Protein AF-X1DQ84-F1 (afdb_monomer_lite)

Secondary structure (DSSP, 8-state):
-TTHHHHHHHHHHHHHH-S-HHHHHHHHHH--HHHHHHHHHHHHHHHHHHHHHHS-TTTHHHHHHHHHHHHHHHTSSS----GGGTSTT--HHHHHHHHHHHHHTTSEEEEEEESS--SSGGGGEEEEEEEEEES-HHHHHHHTT--HHIIIII-TTHHHHHHHHHHHHHHHHHHTSTT---EEEE-TTSS-EEEEEEEETTEEEEEEEEEETTEEEEEE-TT---SSS------EE--SS---------PPPSS---------------

Structure (mmCIF, N/CA/C/O backbone):
data_AF-X1DQ84-F1
#
_entry.id   AF-X1DQ84-F1
#
loop_
_atom_site.group_PDB
_atom_site.id
_atom_site.type_symbol
_atom_site.label_atom_id
_atom_site.label_alt_id
_atom_site.label_comp_id
_atom_site.label_asym_id
_atom_site.label_entity_id
_atom_site.label_seq_id
_atom_site.pdbx_PDB_ins_code
_atom_site.Cartn_x
_atom_site.Cartn_y
_atom_site.Cartn_z
_atom_site.occupancy
_atom_site.B_iso_or_equiv
_atom_site.auth_seq_id
_atom_site.auth_comp_id
_atom_site.auth_asym_id
_atom_site.auth_atom_id
_atom_site.pdbx_PDB_model_num
ATOM 1 N N . THR A 1 1 ? 28.603 -7.230 8.777 1.00 59.97 1 THR A N 1
ATOM 2 C CA . THR A 1 1 ? 28.474 -8.616 8.269 1.00 59.97 1 THR A CA 1
ATOM 3 C C . THR A 1 1 ? 28.579 -8.613 6.753 1.00 59.97 1 THR A C 1
ATOM 5 O O . THR A 1 1 ? 27.930 -7.778 6.135 1.00 59.97 1 THR A O 1
ATOM 8 N N . THR A 1 2 ? 29.371 -9.503 6.146 1.00 72.31 2 THR A N 1
ATOM 9 C CA . THR A 1 2 ? 29.731 -9.515 4.704 1.00 72.31 2 THR A CA 1
ATOM 10 C C . THR A 1 2 ? 28.544 -9.523 3.725 1.00 72.31 2 THR A C 1
ATOM 12 O O . THR A 1 2 ? 28.666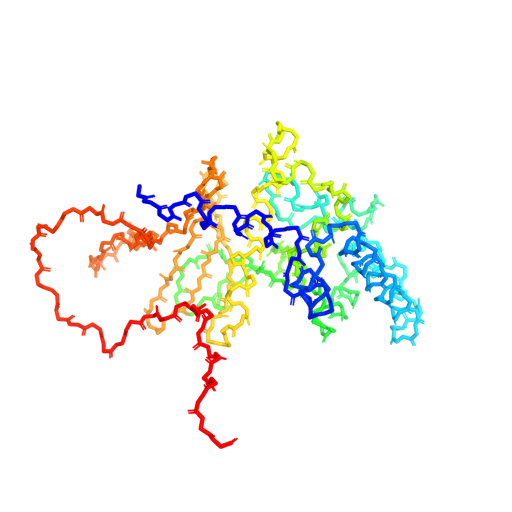 -9.016 2.616 1.00 72.31 2 THR A O 1
ATOM 15 N N . PHE A 1 3 ? 27.375 -10.037 4.127 1.00 80.25 3 PHE A N 1
ATOM 16 C CA . PHE A 1 3 ? 26.173 -10.095 3.278 1.00 80.25 3 PHE A CA 1
ATOM 17 C C . PHE A 1 3 ? 25.197 -8.929 3.459 1.00 80.25 3 PHE A C 1
ATOM 19 O O . PHE A 1 3 ? 24.293 -8.775 2.645 1.00 80.25 3 PHE A O 1
ATOM 26 N N . LYS A 1 4 ? 25.387 -8.088 4.486 1.00 75.88 4 LYS A N 1
ATOM 27 C CA . LYS A 1 4 ? 24.459 -6.995 4.810 1.00 75.88 4 LYS A CA 1
ATOM 28 C C . LYS A 1 4 ? 24.238 -6.085 3.603 1.00 75.88 4 LYS A C 1
ATOM 30 O O . LYS A 1 4 ? 23.105 -5.898 3.186 1.00 75.88 4 LYS A O 1
ATOM 35 N N . MET A 1 5 ? 25.322 -5.596 3.000 1.00 78.06 5 MET A N 1
ATOM 36 C CA . MET A 1 5 ? 25.228 -4.668 1.870 1.00 78.06 5 MET A CA 1
ATOM 37 C C . MET A 1 5 ? 24.516 -5.297 0.666 1.00 78.06 5 MET A C 1
ATOM 39 O O . MET A 1 5 ? 23.649 -4.672 0.072 1.00 78.06 5 MET A O 1
ATOM 43 N N . LYS A 1 6 ? 24.788 -6.578 0.380 1.00 83.19 6 LYS A N 1
ATOM 44 C CA . LYS A 1 6 ? 24.142 -7.302 -0.724 1.00 83.19 6 LYS A CA 1
ATOM 45 C C . LYS A 1 6 ? 22.625 -7.391 -0.555 1.00 83.19 6 LYS A C 1
ATOM 47 O O . LYS A 1 6 ? 21.901 -7.178 -1.520 1.00 83.19 6 LYS A O 1
ATOM 52 N N . PHE A 1 7 ? 22.139 -7.694 0.650 1.00 83.31 7 PHE A N 1
ATOM 53 C CA . PHE A 1 7 ? 20.696 -7.761 0.904 1.00 83.31 7 PHE A CA 1
ATOM 54 C C . PHE A 1 7 ? 20.032 -6.388 0.874 1.00 83.31 7 PHE A C 1
ATOM 56 O O . PHE A 1 7 ? 18.908 -6.268 0.399 1.00 83.31 7 PHE A O 1
ATOM 63 N N . VAL A 1 8 ? 20.732 -5.351 1.330 1.00 80.50 8 VAL A N 1
ATOM 64 C CA . VAL A 1 8 ? 20.244 -3.970 1.254 1.00 80.50 8 VAL A CA 1
ATOM 65 C C . VAL A 1 8 ? 20.097 -3.523 -0.193 1.00 80.50 8 VAL A C 1
ATOM 67 O O . VAL A 1 8 ? 19.060 -2.973 -0.559 1.00 80.50 8 VAL A O 1
ATOM 70 N N . ASP A 1 9 ? 21.096 -3.797 -1.026 1.00 83.06 9 ASP A N 1
ATOM 71 C CA . ASP A 1 9 ? 21.048 -3.453 -2.444 1.00 83.06 9 ASP A CA 1
ATOM 72 C C . ASP A 1 9 ? 19.961 -4.254 -3.169 1.00 83.06 9 ASP A C 1
ATOM 74 O O . ASP A 1 9 ? 19.171 -3.670 -3.910 1.00 83.06 9 ASP A O 1
ATOM 78 N N . ALA A 1 10 ? 19.838 -5.555 -2.888 1.00 87.25 10 ALA A N 1
ATOM 79 C CA . ALA A 1 10 ? 18.765 -6.389 -3.432 1.00 87.25 10 ALA A CA 1
ATOM 80 C C . ALA A 1 10 ? 17.369 -5.898 -3.010 1.00 87.25 10 ALA A C 1
ATOM 82 O O . ALA A 1 10 ? 16.446 -5.883 -3.820 1.00 87.25 10 ALA A O 1
ATOM 83 N N . LEU A 1 11 ? 17.205 -5.439 -1.767 1.00 85.75 11 LEU A N 1
ATOM 84 C CA . LEU A 1 11 ? 15.943 -4.875 -1.294 1.00 85.75 11 LEU A CA 1
ATOM 85 C C . LEU A 1 11 ? 15.610 -3.555 -2.002 1.00 85.75 11 LEU A C 1
ATOM 87 O O . LEU A 1 11 ? 14.476 -3.355 -2.429 1.00 85.75 11 LEU A O 1
ATOM 91 N N . LYS A 1 12 ? 16.592 -2.664 -2.173 1.00 86.31 12 LYS A N 1
ATOM 92 C CA . LYS A 1 12 ? 16.406 -1.419 -2.936 1.00 86.31 12 LYS A CA 1
ATOM 93 C C . LYS A 1 12 ? 16.048 -1.698 -4.395 1.00 86.31 12 LYS A C 1
ATOM 95 O O . LYS A 1 12 ? 15.185 -1.021 -4.949 1.00 86.31 12 LYS A O 1
ATOM 100 N N . GLN A 1 13 ? 16.677 -2.703 -5.006 1.00 90.50 13 GLN A N 1
ATOM 101 C CA . GLN A 1 13 ? 16.305 -3.181 -6.337 1.00 90.50 13 GLN A CA 1
ATOM 102 C C . GLN A 1 13 ? 14.858 -3.667 -6.351 1.00 90.50 13 GLN A C 1
ATOM 104 O O . GLN A 1 13 ? 14.086 -3.246 -7.207 1.00 90.50 13 GLN A O 1
ATOM 109 N N . TYR A 1 14 ? 14.463 -4.471 -5.364 1.00 91.25 14 TYR A N 1
ATOM 110 C CA . TYR A 1 14 ? 13.099 -4.972 -5.247 1.00 91.25 14 TYR A CA 1
ATOM 111 C C . TYR A 1 14 ? 12.063 -3.858 -5.047 1.00 91.25 14 TYR A C 1
ATOM 113 O O . TYR A 1 14 ? 10.986 -3.927 -5.618 1.00 91.25 14 TYR A O 1
ATOM 121 N N . TYR A 1 15 ? 12.373 -2.786 -4.316 1.00 90.69 15 TYR A N 1
ATOM 122 C CA . TYR A 1 15 ? 11.472 -1.630 -4.206 1.00 90.69 15 TYR A CA 1
ATOM 123 C C . TYR A 1 15 ? 11.198 -0.943 -5.542 1.00 90.69 15 TYR A C 1
ATOM 125 O O . TYR A 1 15 ? 10.133 -0.358 -5.724 1.00 90.69 15 TYR A O 1
ATOM 133 N N . PHE A 1 16 ? 12.155 -0.995 -6.468 1.00 93.06 16 PHE A N 1
ATOM 134 C CA . PHE A 1 16 ? 11.961 -0.457 -7.805 1.00 93.06 16 PHE A CA 1
ATOM 135 C C . PHE A 1 16 ? 11.277 -1.461 -8.737 1.00 93.06 16 PHE A C 1
ATOM 137 O O . PHE A 1 16 ? 10.348 -1.084 -9.448 1.00 93.06 16 PHE A O 1
ATOM 144 N N . VAL A 1 17 ? 11.758 -2.707 -8.758 1.00 95.69 17 VAL A N 1
ATOM 145 C CA . VAL A 1 17 ? 11.328 -3.761 -9.694 1.00 95.69 17 VAL A CA 1
ATOM 146 C C . VAL A 1 17 ? 9.995 -4.386 -9.285 1.00 95.69 17 VAL A C 1
ATOM 148 O O . VAL A 1 17 ? 9.197 -4.729 -10.145 1.00 95.69 17 VAL A O 1
ATOM 151 N N . GLY A 1 18 ? 9.727 -4.506 -7.989 1.00 95.00 18 GLY A N 1
ATOM 152 C CA . GLY A 1 18 ? 8.554 -5.192 -7.463 1.00 95.00 18 GLY A CA 1
ATOM 153 C C . GLY A 1 18 ? 8.569 -6.700 -7.710 1.00 95.00 18 GLY A C 1
ATOM 154 O O . GLY A 1 18 ? 9.606 -7.317 -7.954 1.00 95.00 18 GLY A O 1
ATOM 155 N N . GLY A 1 19 ? 7.387 -7.299 -7.609 1.00 94.44 19 GLY A N 1
ATOM 156 C CA . GLY A 1 19 ? 7.107 -8.717 -7.816 1.00 94.44 19 GLY A CA 1
ATOM 157 C C . GLY A 1 19 ? 6.285 -9.016 -9.072 1.00 94.44 19 GLY A C 1
ATOM 158 O O . GLY A 1 19 ? 5.873 -10.160 -9.254 1.00 94.44 19 GLY A O 1
ATOM 159 N N . MET A 1 20 ? 6.032 -8.026 -9.936 1.00 96.06 20 MET A N 1
ATOM 160 C CA . MET A 1 20 ? 5.310 -8.242 -11.194 1.00 96.06 20 MET A CA 1
ATOM 161 C C . MET A 1 20 ? 6.109 -9.182 -12.116 1.00 96.06 20 MET A C 1
ATOM 163 O O . MET A 1 20 ? 7.251 -8.856 -12.448 1.00 96.06 20 MET A O 1
ATOM 167 N N . PRO A 1 21 ? 5.547 -10.324 -12.570 1.00 96.38 21 PRO A N 1
ATOM 168 C CA . PRO A 1 21 ? 6.319 -11.357 -13.267 1.00 96.38 21 PRO A CA 1
ATOM 169 C C . PRO A 1 21 ? 7.069 -10.864 -14.508 1.00 96.38 21 PRO A C 1
ATOM 171 O O . PRO A 1 21 ? 8.234 -11.206 -14.693 1.00 96.38 21 PRO A O 1
ATOM 174 N N . GLU A 1 22 ? 6.430 -10.032 -15.336 1.00 97.06 22 GLU A N 1
ATOM 175 C CA . GLU A 1 22 ? 7.043 -9.475 -16.549 1.00 97.06 22 GLU A CA 1
ATOM 176 C C . GLU A 1 22 ? 8.222 -8.547 -16.219 1.00 97.06 22 GLU A C 1
ATOM 178 O O . GLU A 1 22 ? 9.289 -8.653 -16.824 1.00 97.06 22 GLU A O 1
ATOM 183 N N . ALA A 1 23 ? 8.062 -7.688 -15.209 1.00 97.25 23 ALA A N 1
ATOM 184 C CA . ALA A 1 23 ? 9.109 -6.776 -14.761 1.00 97.25 23 ALA A CA 1
ATOM 185 C C . ALA A 1 23 ? 10.307 -7.530 -14.165 1.00 97.25 23 ALA A C 1
ATOM 187 O O . ALA A 1 23 ? 11.456 -7.235 -14.501 1.00 97.25 23 ALA A O 1
ATOM 188 N N . VAL A 1 24 ? 10.043 -8.540 -13.329 1.00 96.88 24 VAL A N 1
ATOM 189 C CA . VAL A 1 24 ? 11.079 -9.401 -12.741 1.00 96.88 24 VAL A CA 1
ATOM 190 C C . VAL A 1 24 ? 11.829 -10.167 -13.830 1.00 96.88 24 VAL A C 1
ATOM 192 O O . VAL A 1 24 ? 13.059 -10.190 -13.816 1.00 96.88 24 VAL A O 1
ATOM 195 N N . ALA A 1 25 ? 11.115 -10.755 -14.794 1.00 96.88 25 ALA A N 1
ATOM 196 C CA . ALA A 1 25 ? 11.722 -11.502 -15.893 1.00 96.88 25 ALA A CA 1
ATOM 197 C C . ALA A 1 25 ? 12.626 -10.614 -16.764 1.00 96.88 25 ALA A C 1
ATOM 199 O O . ALA A 1 25 ? 13.759 -10.996 -17.057 1.00 96.88 25 ALA A O 1
ATOM 200 N N . ALA A 1 26 ? 12.167 -9.413 -17.130 1.00 96.19 26 ALA A N 1
ATOM 201 C CA . ALA A 1 26 ? 12.968 -8.465 -17.902 1.00 96.19 26 ALA A CA 1
ATOM 202 C C . ALA A 1 26 ? 14.227 -8.023 -17.136 1.00 96.19 26 ALA A C 1
ATOM 204 O O . ALA A 1 26 ? 15.339 -8.054 -17.674 1.00 96.19 26 ALA A O 1
ATOM 205 N N . PHE A 1 27 ? 14.075 -7.685 -15.850 1.00 96.56 27 PHE A N 1
ATOM 206 C CA . PHE A 1 27 ? 15.197 -7.251 -15.022 1.00 96.56 27 PHE A CA 1
ATOM 207 C C . PHE A 1 27 ? 16.236 -8.358 -14.813 1.00 96.56 27 PHE A C 1
ATOM 209 O O . PHE A 1 27 ? 17.434 -8.090 -14.890 1.00 96.56 27 PHE A O 1
ATOM 216 N N . ALA A 1 28 ? 15.799 -9.603 -14.605 1.00 94.56 28 ALA A N 1
ATOM 217 C CA . ALA A 1 28 ? 16.692 -10.742 -14.403 1.00 94.56 28 ALA A CA 1
ATOM 218 C C . ALA A 1 28 ? 17.619 -11.001 -15.605 1.00 94.56 28 ALA A C 1
ATOM 220 O O . ALA A 1 28 ? 18.743 -11.462 -15.418 1.00 94.56 28 ALA A O 1
ATOM 221 N N . VAL A 1 29 ? 17.173 -10.687 -16.828 1.00 93.25 29 VAL A N 1
ATOM 222 C CA . VAL A 1 29 ? 17.968 -10.879 -18.052 1.00 93.25 29 VAL A CA 1
ATOM 223 C C . VAL A 1 29 ? 18.855 -9.672 -18.359 1.00 93.25 29 VAL A C 1
ATOM 225 O O . VAL A 1 29 ? 20.015 -9.847 -18.724 1.00 93.25 29 VAL A O 1
ATOM 228 N N . ARG A 1 30 ? 18.320 -8.448 -18.254 1.00 87.25 30 ARG A N 1
ATOM 229 C CA . ARG A 1 30 ? 18.971 -7.235 -18.793 1.00 87.25 30 ARG A CA 1
ATOM 230 C C . ARG A 1 30 ? 19.476 -6.261 -17.734 1.00 87.25 30 ARG A C 1
ATOM 232 O O . ARG A 1 30 ? 20.300 -5.410 -18.049 1.00 87.25 30 ARG A O 1
ATOM 239 N N . SER A 1 31 ? 19.001 -6.377 -16.492 1.00 92.44 31 SER A N 1
ATOM 240 C CA . SER A 1 31 ? 19.292 -5.440 -15.395 1.00 92.44 31 SER A CA 1
ATOM 241 C C . SER A 1 31 ? 19.032 -3.963 -15.753 1.00 92.44 31 SER A C 1
ATOM 243 O O . SER A 1 31 ? 19.680 -3.065 -15.214 1.00 92.44 31 SER A O 1
ATOM 245 N N . ASP A 1 32 ? 18.077 -3.700 -16.657 1.00 94.19 32 ASP A N 1
ATOM 246 C CA . ASP A 1 32 ? 17.731 -2.354 -17.122 1.00 94.19 32 ASP A CA 1
ATOM 247 C C . ASP A 1 32 ? 16.481 -1.814 -16.409 1.00 94.19 32 ASP A C 1
ATOM 249 O O . ASP A 1 32 ? 15.353 -2.266 -16.609 1.00 94.19 32 ASP A O 1
ATOM 253 N N . TYR A 1 33 ? 16.682 -0.788 -15.583 1.00 94.31 33 TYR A N 1
ATOM 254 C CA . TYR A 1 33 ? 15.608 -0.107 -14.861 1.00 94.31 33 TYR A CA 1
ATOM 255 C C . TYR A 1 33 ? 14.655 0.681 -15.776 1.00 94.31 33 TYR A C 1
ATOM 257 O O . TYR A 1 33 ? 13.498 0.896 -15.414 1.00 94.31 33 TYR A O 1
ATOM 265 N N . SER A 1 34 ? 15.115 1.129 -16.945 1.00 95.44 34 SER A N 1
ATOM 266 C CA . SER A 1 34 ? 14.302 1.891 -17.904 1.00 95.44 34 SER A CA 1
ATOM 267 C C . SER A 1 34 ? 13.285 0.986 -18.596 1.00 95.44 34 SER A C 1
ATOM 269 O O . SER A 1 34 ? 12.122 1.360 -18.777 1.00 95.44 34 SER A O 1
ATOM 271 N N . GLU A 1 35 ? 13.708 -0.234 -18.925 1.00 96.38 35 GLU A N 1
ATOM 272 C CA . GLU A 1 35 ? 12.835 -1.283 -19.445 1.00 96.38 35 GLU A CA 1
ATOM 273 C C . GLU A 1 35 ? 11.780 -1.684 -18.408 1.00 96.38 35 GLU A C 1
ATOM 275 O O . GLU A 1 35 ? 10.587 -1.646 -18.706 1.00 96.38 35 GLU A O 1
ATOM 280 N N . VAL A 1 36 ? 12.192 -1.938 -17.159 1.00 97.38 36 VAL A N 1
ATOM 281 C CA . VAL A 1 36 ? 11.271 -2.212 -16.040 1.00 97.38 36 VAL A CA 1
ATOM 282 C C . VAL A 1 36 ? 10.242 -1.094 -15.870 1.00 97.38 36 VAL A C 1
ATOM 284 O O . VAL A 1 36 ? 9.047 -1.359 -15.745 1.00 97.38 36 VAL A O 1
ATOM 287 N N . ARG A 1 37 ? 10.671 0.176 -15.914 1.00 96.94 37 ARG A N 1
ATOM 288 C CA . ARG A 1 37 ? 9.755 1.324 -15.821 1.00 96.94 37 ARG A CA 1
ATOM 289 C C . ARG A 1 37 ? 8.744 1.339 -16.968 1.00 96.94 37 ARG A C 1
ATOM 291 O O . ARG A 1 37 ? 7.575 1.642 -16.733 1.00 96.94 37 ARG A O 1
ATOM 298 N N . SER A 1 38 ? 9.176 1.010 -18.183 1.00 97.44 38 SER A N 1
ATOM 299 C CA . SER A 1 38 ? 8.294 0.934 -19.353 1.00 97.44 38 SER A CA 1
ATOM 300 C C . SER A 1 38 ? 7.248 -0.172 -19.189 1.00 97.44 38 SER A C 1
ATOM 302 O O . SER A 1 38 ? 6.065 0.073 -19.412 1.00 97.44 38 SER A O 1
ATOM 304 N N . ILE A 1 39 ? 7.659 -1.346 -18.701 1.00 98.25 39 ILE A N 1
ATOM 305 C CA . ILE A 1 39 ? 6.760 -2.465 -18.383 1.00 98.25 39 ILE A CA 1
ATOM 306 C C . ILE A 1 39 ? 5.737 -2.058 -17.318 1.00 98.25 39 ILE A C 1
ATOM 308 O O . ILE A 1 39 ? 4.538 -2.232 -17.520 1.00 98.25 39 ILE A O 1
ATOM 312 N N . HIS A 1 40 ? 6.168 -1.442 -16.214 1.00 98.31 40 HIS A N 1
ATOM 313 C CA . HIS A 1 40 ? 5.239 -0.986 -15.176 1.00 98.31 40 HIS A CA 1
ATOM 314 C C . HIS A 1 40 ? 4.212 0.023 -15.696 1.00 98.31 40 HIS A C 1
ATOM 316 O O . HIS A 1 40 ? 3.033 -0.087 -15.367 1.00 98.31 40 HIS A O 1
ATOM 322 N N . ASN A 1 41 ? 4.629 0.983 -16.527 1.00 98.00 41 ASN A N 1
ATOM 323 C CA . ASN A 1 41 ? 3.705 1.937 -17.142 1.00 98.00 41 ASN A CA 1
ATOM 324 C C . ASN A 1 41 ? 2.679 1.235 -18.041 1.00 98.00 41 ASN A C 1
ATOM 326 O O . ASN A 1 41 ? 1.500 1.583 -18.000 1.00 98.00 41 ASN A O 1
ATOM 330 N N . ASN A 1 42 ? 3.103 0.223 -18.803 1.00 98.31 42 ASN A N 1
ATOM 331 C CA . ASN A 1 42 ? 2.201 -0.572 -19.633 1.00 98.31 42 ASN A CA 1
ATOM 332 C C . ASN A 1 42 ? 1.190 -1.357 -18.783 1.00 98.31 42 ASN A C 1
ATOM 334 O O . ASN A 1 42 ? 0.002 -1.344 -19.098 1.00 98.31 42 ASN A O 1
ATOM 338 N N . ILE A 1 43 ? 1.632 -1.974 -17.680 1.00 98.06 43 ILE A N 1
ATOM 339 C CA . ILE A 1 43 ? 0.755 -2.687 -16.735 1.00 98.06 43 ILE A CA 1
ATOM 340 C C . ILE A 1 43 ? -0.274 -1.728 -16.119 1.00 98.06 43 ILE A C 1
ATOM 342 O O . ILE A 1 43 ? -1.470 -2.013 -16.127 1.00 98.06 43 ILE A O 1
ATOM 346 N N . LEU A 1 44 ? 0.164 -0.565 -15.625 1.00 97.31 44 LEU A N 1
ATOM 347 C CA . LEU A 1 44 ? -0.736 0.439 -15.047 1.00 97.31 44 LEU A CA 1
ATOM 348 C C . LEU A 1 44 ? -1.748 0.962 -16.076 1.00 97.31 44 LEU A C 1
ATOM 350 O O . LEU A 1 44 ? -2.931 1.098 -15.761 1.00 97.31 44 LEU A O 1
ATOM 354 N N . ALA A 1 45 ? -1.307 1.213 -17.312 1.00 96.88 45 ALA A N 1
ATOM 355 C CA . ALA A 1 45 ? -2.186 1.628 -18.399 1.00 96.88 45 ALA A CA 1
ATOM 356 C C . ALA A 1 45 ? -3.201 0.533 -18.766 1.00 96.88 45 ALA A C 1
ATOM 358 O O . ALA A 1 45 ? -4.365 0.843 -19.023 1.00 96.88 45 ALA A O 1
ATOM 359 N N . ALA A 1 46 ? -2.793 -0.739 -18.756 1.00 96.62 46 ALA A N 1
ATOM 360 C CA . ALA A 1 46 ? -3.688 -1.869 -18.984 1.00 96.62 46 ALA A CA 1
ATOM 361 C C . ALA A 1 46 ? -4.770 -1.955 -17.895 1.00 96.62 46 ALA A C 1
ATOM 363 O O . ALA A 1 46 ? -5.954 -2.025 -18.228 1.00 96.62 46 ALA A O 1
ATOM 364 N N . TYR A 1 47 ? -4.401 -1.825 -16.615 1.00 95.69 47 TYR A N 1
ATOM 365 C CA . TYR A 1 47 ? -5.376 -1.754 -15.519 1.00 95.69 47 TYR A CA 1
ATOM 366 C C . TYR A 1 47 ? -6.369 -0.603 -15.711 1.00 95.69 47 TYR A C 1
ATOM 368 O O . TYR A 1 47 ? -7.579 -0.798 -15.590 1.00 95.69 47 TYR A O 1
ATOM 376 N N . GLU A 1 48 ? -5.894 0.588 -16.080 1.00 93.62 48 GLU A N 1
ATOM 377 C CA . GLU A 1 48 ? -6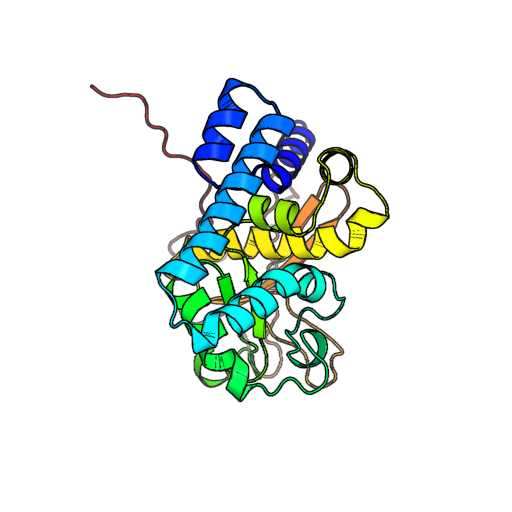.780 1.733 -16.295 1.00 93.62 48 GLU A CA 1
ATOM 378 C C . GLU A 1 48 ? -7.742 1.549 -17.484 1.00 93.62 48 GLU A C 1
ATOM 380 O O . GLU A 1 48 ? -8.900 1.996 -17.444 1.00 93.62 48 GLU A O 1
ATOM 385 N N . GLN A 1 49 ? -7.293 0.874 -18.543 1.00 94.00 49 GLN A N 1
ATOM 386 C CA . GLN A 1 49 ? -8.159 0.486 -19.655 1.00 94.00 49 GLN A CA 1
ATOM 387 C C . GLN A 1 49 ? -9.218 -0.524 -19.205 1.00 94.00 49 GLN A C 1
ATOM 389 O O . GLN A 1 49 ? -10.392 -0.384 -19.561 1.00 94.00 49 GLN A O 1
ATOM 394 N N . ASP A 1 50 ? -8.836 -1.496 -18.381 1.00 93.81 50 ASP A N 1
ATOM 395 C CA . ASP A 1 50 ? -9.729 -2.538 -17.881 1.00 93.81 50 ASP A CA 1
ATOM 396 C C . ASP A 1 50 ? -10.813 -1.987 -16.953 1.00 93.81 50 ASP A C 1
ATOM 398 O O . ASP A 1 50 ? -11.948 -2.469 -16.992 1.00 93.81 50 ASP A O 1
ATOM 402 N N . PHE A 1 51 ? -10.549 -0.887 -16.236 1.00 94.12 51 PHE A N 1
ATOM 403 C CA . PHE A 1 51 ? -11.599 -0.161 -15.509 1.00 94.12 51 PHE A CA 1
ATOM 404 C C . PHE A 1 51 ? -12.741 0.244 -16.444 1.00 94.12 51 PHE A C 1
ATOM 406 O O . PHE A 1 51 ? -13.909 0.112 -16.093 1.00 94.12 51 PHE A O 1
ATOM 413 N N . SER A 1 52 ? -12.421 0.705 -17.655 1.00 92.62 52 SER A N 1
ATOM 414 C CA . SER A 1 52 ? -13.427 1.172 -18.621 1.00 92.62 52 SER A CA 1
ATOM 415 C C . SER A 1 52 ? -14.161 0.026 -19.318 1.00 92.62 52 SER A C 1
ATOM 417 O O . SER A 1 52 ? -15.298 0.217 -19.751 1.00 92.62 52 SER A O 1
ATOM 419 N N . LYS A 1 53 ? -13.520 -1.144 -19.441 1.00 92.69 53 LYS A N 1
ATOM 420 C CA . LYS A 1 53 ? -14.088 -2.334 -20.092 1.00 92.69 53 LYS A CA 1
ATOM 421 C C . LYS A 1 53 ? -14.972 -3.150 -19.151 1.00 92.69 53 LYS A C 1
ATOM 423 O O . LYS A 1 53 ? -16.012 -3.644 -19.578 1.00 92.69 53 LYS A O 1
ATOM 428 N N . HIS A 1 54 ? -14.556 -3.301 -17.894 1.00 92.75 54 HIS A N 1
ATOM 429 C CA . HIS A 1 54 ? -15.131 -4.288 -16.977 1.00 92.75 54 HIS A CA 1
ATOM 430 C C . HIS A 1 54 ? -15.920 -3.677 -15.817 1.00 92.75 54 HIS A C 1
ATOM 432 O O . HIS A 1 54 ? -16.812 -4.337 -15.281 1.00 92.75 54 HIS A O 1
ATOM 438 N N . ALA A 1 55 ? -15.644 -2.432 -15.418 1.00 91.94 55 ALA A N 1
ATOM 439 C CA . ALA A 1 55 ? -16.417 -1.796 -14.360 1.00 91.94 55 ALA A CA 1
ATOM 440 C C . ALA A 1 55 ? -17.694 -1.137 -14.916 1.00 91.94 55 ALA A C 1
ATOM 442 O O . ALA A 1 55 ? -17.715 -0.631 -16.042 1.00 91.94 55 ALA A O 1
ATOM 443 N N . PRO A 1 56 ? -18.777 -1.059 -14.121 1.00 92.00 56 PRO A N 1
ATOM 444 C CA . PRO A 1 56 ? -19.953 -0.281 -14.493 1.00 92.00 56 PRO A CA 1
ATOM 445 C C . PRO A 1 56 ? -19.585 1.178 -14.809 1.00 92.00 56 PRO A C 1
ATOM 447 O O . PRO A 1 56 ? -19.025 1.873 -13.962 1.00 92.00 56 PRO A O 1
ATOM 450 N N . GLN A 1 57 ? -19.976 1.685 -15.982 1.00 91.44 57 GLN A N 1
ATOM 451 C CA . GLN A 1 57 ? -19.580 3.020 -16.479 1.00 91.44 57 GLN A CA 1
ATOM 452 C C . GLN A 1 57 ? -19.774 4.155 -15.456 1.00 91.44 57 GLN A C 1
ATOM 454 O O . GLN A 1 57 ? -18.941 5.049 -15.323 1.00 91.44 57 GLN A O 1
ATOM 459 N N . ARG A 1 58 ? -20.840 4.085 -14.646 1.00 91.62 58 ARG A N 1
ATOM 460 C CA . ARG A 1 58 ? -21.152 5.076 -13.599 1.00 91.62 58 ARG A CA 1
ATOM 461 C C . ARG A 1 58 ? -20.112 5.173 -12.467 1.00 91.62 58 ARG A C 1
ATOM 463 O O . ARG A 1 58 ? -20.068 6.195 -11.778 1.00 91.62 58 ARG A O 1
ATOM 470 N N . ILE A 1 59 ? -19.334 4.112 -12.223 1.00 93.25 59 ILE A N 1
ATOM 471 C CA . ILE A 1 59 ? -18.327 4.065 -11.151 1.00 93.25 59 ILE A CA 1
ATOM 472 C C . ILE A 1 59 ? -16.897 4.285 -11.660 1.00 93.25 59 ILE A C 1
ATOM 474 O O . ILE A 1 59 ? -16.044 4.653 -10.858 1.00 93.25 59 ILE A O 1
ATOM 478 N N . VAL A 1 60 ? -16.638 4.157 -12.969 1.00 94.69 60 VAL A N 1
ATOM 479 C CA . VAL A 1 60 ? -15.294 4.294 -13.571 1.00 94.69 60 VAL A CA 1
ATOM 480 C C . VAL A 1 60 ? -14.580 5.594 -13.171 1.00 94.69 60 VAL A C 1
ATOM 482 O O . VAL A 1 60 ? -13.431 5.518 -12.731 1.00 94.69 60 VAL A O 1
ATOM 485 N N . PRO A 1 61 ? -15.219 6.786 -13.214 1.00 94.12 61 PRO A N 1
ATOM 486 C CA . PRO A 1 61 ? -14.544 8.015 -12.792 1.00 94.12 61 PRO A CA 1
ATOM 487 C C . PRO A 1 61 ? -14.094 7.979 -11.325 1.00 94.12 61 PRO A C 1
ATOM 489 O O . PRO A 1 61 ? -13.052 8.524 -10.979 1.00 94.12 61 PRO A O 1
ATOM 492 N N . ARG A 1 62 ? -14.860 7.309 -10.456 1.00 94.44 62 ARG A N 1
ATOM 493 C CA . ARG A 1 62 ? -14.551 7.177 -9.025 1.00 94.44 62 ARG A CA 1
ATOM 494 C C . ARG A 1 62 ? -13.446 6.161 -8.772 1.00 94.44 62 ARG A C 1
ATOM 496 O O . ARG A 1 62 ? -12.628 6.403 -7.894 1.00 94.44 62 ARG A O 1
ATOM 503 N N . ILE A 1 63 ? -13.399 5.078 -9.553 1.00 95.75 63 ILE A N 1
ATOM 504 C CA . ILE A 1 63 ? -12.291 4.112 -9.535 1.00 95.75 63 ILE A CA 1
ATOM 505 C C . ILE A 1 63 ? -10.981 4.831 -9.858 1.00 95.75 63 ILE A C 1
ATOM 507 O O . ILE A 1 63 ? -10.051 4.759 -9.063 1.00 95.75 63 ILE A O 1
ATOM 511 N N . ARG A 1 64 ? -10.936 5.600 -10.955 1.00 95.50 64 ARG A N 1
ATOM 512 C CA . ARG A 1 64 ? -9.746 6.377 -11.3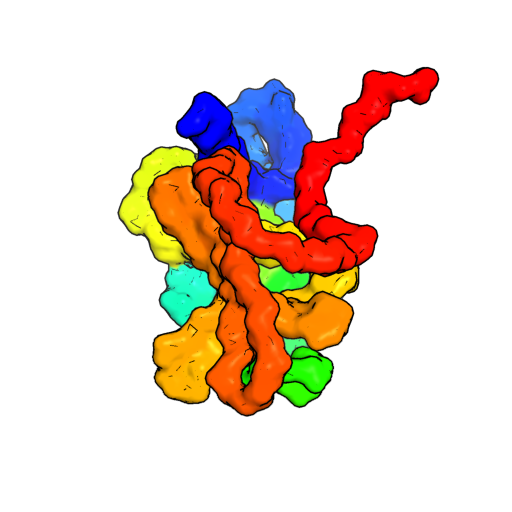48 1.00 95.50 64 ARG A CA 1
ATOM 513 C C . ARG A 1 64 ? -9.312 7.372 -10.277 1.00 95.50 64 ARG A C 1
ATOM 515 O O . ARG A 1 64 ? -8.136 7.440 -9.937 1.00 95.50 64 ARG A O 1
ATOM 522 N N . LEU A 1 65 ? -10.261 8.131 -9.729 1.00 94.62 65 LEU A N 1
ATOM 523 C CA . LEU A 1 65 ? -9.981 9.091 -8.661 1.00 94.62 65 LEU A CA 1
ATOM 524 C C . LEU A 1 65 ? -9.422 8.410 -7.404 1.00 94.62 65 LEU A C 1
ATOM 526 O O . LEU A 1 65 ? -8.472 8.914 -6.811 1.00 94.62 65 LEU A O 1
ATOM 530 N N . LEU A 1 66 ? -9.983 7.262 -7.012 1.00 95.12 66 LEU A N 1
ATOM 531 C CA . LEU A 1 66 ? -9.483 6.487 -5.880 1.00 95.12 66 LEU A CA 1
ATOM 532 C C . LEU A 1 66 ? -8.072 5.969 -6.166 1.00 95.12 66 LEU A C 1
ATOM 534 O O . LEU A 1 66 ? -7.170 6.232 -5.375 1.00 95.12 66 LEU A O 1
ATOM 538 N N . TRP A 1 67 ? -7.886 5.298 -7.304 1.00 96.31 67 TRP A N 1
ATOM 539 C CA . TRP A 1 67 ? -6.623 4.709 -7.748 1.00 96.31 67 TRP A CA 1
ATOM 540 C C . TRP A 1 67 ? -5.480 5.728 -7.746 1.00 96.31 67 TRP A C 1
ATOM 542 O O . TRP A 1 67 ? -4.473 5.539 -7.066 1.00 96.31 67 TRP A O 1
ATOM 552 N N . ASN A 1 68 ? -5.688 6.870 -8.405 1.00 95.19 68 ASN A N 1
ATOM 553 C CA . ASN A 1 68 ? -4.686 7.931 -8.515 1.00 95.19 68 ASN A CA 1
ATOM 554 C C . ASN A 1 68 ? -4.417 8.656 -7.186 1.00 95.19 68 ASN A C 1
ATOM 556 O O . ASN A 1 68 ? -3.402 9.334 -7.054 1.00 95.19 68 ASN A O 1
ATOM 560 N N . SER A 1 69 ? -5.301 8.520 -6.191 1.00 95.06 69 SER A N 1
ATOM 561 C CA . SER A 1 69 ? -5.097 9.112 -4.863 1.00 95.06 69 SER A CA 1
ATOM 562 C C . SER A 1 69 ? -4.247 8.249 -3.925 1.00 95.06 69 SER A C 1
ATOM 564 O O . SER A 1 69 ? -3.785 8.753 -2.906 1.00 95.06 69 SER A O 1
ATOM 566 N N . ILE A 1 70 ? -4.025 6.964 -4.228 1.00 95.44 70 ILE A N 1
ATOM 567 C CA . ILE A 1 70 ? -3.329 6.040 -3.314 1.00 95.44 70 ILE A CA 1
ATOM 568 C C . ILE A 1 70 ? -1.922 6.543 -2.932 1.00 95.44 70 ILE A C 1
ATOM 570 O O . ILE A 1 70 ? -1.650 6.612 -1.730 1.00 95.44 70 ILE A O 1
ATOM 574 N N . PRO A 1 71 ? -1.056 6.973 -3.877 1.00 94.12 71 PRO A N 1
ATOM 575 C CA . PRO A 1 71 ? 0.271 7.498 -3.549 1.00 94.12 71 PRO A CA 1
ATOM 576 C C . PRO A 1 71 ? 0.256 8.631 -2.524 1.00 94.12 71 PRO A C 1
ATOM 578 O O . PRO A 1 71 ? 0.972 8.583 -1.526 1.00 94.12 71 PRO A O 1
ATOM 581 N N . SER A 1 72 ? -0.593 9.640 -2.742 1.00 92.69 72 SER A N 1
ATOM 582 C CA . SER A 1 72 ? -0.654 10.816 -1.873 1.00 92.69 72 SER A CA 1
ATOM 583 C C . SER A 1 72 ? -1.258 10.497 -0.509 1.00 92.69 72 SER A C 1
ATOM 585 O O . SER A 1 72 ? -0.927 11.156 0.470 1.00 92.69 72 SER A O 1
ATOM 587 N N . GLN A 1 73 ? -2.106 9.470 -0.409 1.00 93.88 73 GLN A N 1
ATOM 588 C CA . GLN A 1 73 ? -2.649 9.003 0.868 1.00 93.88 73 GLN A CA 1
ATOM 589 C C . GLN A 1 73 ? -1.597 8.249 1.689 1.00 93.88 73 GLN A C 1
ATOM 591 O O . GLN A 1 73 ? -1.563 8.401 2.910 1.00 93.88 73 GLN A O 1
ATOM 596 N N . LEU A 1 74 ? -0.739 7.465 1.034 1.00 92.50 74 LEU A N 1
ATOM 597 C CA . LEU A 1 74 ? 0.343 6.726 1.685 1.00 92.50 74 LEU A CA 1
ATOM 598 C C . LEU A 1 74 ? 1.539 7.608 2.063 1.00 92.50 74 LEU A C 1
ATOM 600 O O . LEU A 1 74 ? 2.241 7.287 3.016 1.00 92.50 74 LEU A O 1
ATOM 604 N N . ALA A 1 75 ? 1.749 8.723 1.361 1.00 89.06 75 ALA A N 1
ATOM 605 C CA . ALA A 1 75 ? 2.813 9.681 1.663 1.00 89.06 75 ALA A CA 1
ATOM 606 C C . ALA A 1 75 ? 2.562 10.515 2.936 1.00 89.06 75 ALA A C 1
ATOM 608 O O . ALA A 1 75 ? 3.466 11.187 3.416 1.00 89.06 75 ALA A O 1
ATOM 609 N N . LYS A 1 76 ? 1.343 10.499 3.489 1.00 89.44 76 LYS A N 1
ATOM 610 C CA . LYS A 1 76 ? 1.022 11.230 4.723 1.00 89.44 76 LYS A CA 1
ATOM 611 C C . LYS A 1 76 ? 1.694 10.580 5.928 1.00 89.44 76 LYS A C 1
ATOM 613 O O . LYS A 1 76 ? 1.797 9.358 5.993 1.00 89.44 76 LYS A O 1
ATOM 618 N N . GLU A 1 77 ? 1.989 11.393 6.941 1.00 83.50 77 GLU A N 1
ATOM 619 C CA . GLU A 1 77 ? 2.404 10.909 8.262 1.00 83.50 77 GLU A CA 1
ATOM 620 C C . GLU A 1 77 ? 1.388 9.888 8.807 1.00 83.50 77 GLU A C 1
ATOM 622 O O . GLU A 1 77 ? 1.730 8.733 9.053 1.00 83.50 77 GLU A O 1
ATOM 627 N N . GLN A 1 78 ? 0.104 10.270 8.856 1.00 86.00 78 GLN A N 1
ATOM 628 C CA . GLN A 1 78 ? -0.990 9.351 9.163 1.00 86.00 78 GLN A CA 1
ATOM 629 C C . GLN A 1 78 ? -1.631 8.800 7.883 1.00 86.00 78 GLN A C 1
ATOM 631 O O . GLN A 1 78 ? -2.433 9.462 7.215 1.00 86.00 78 GLN A O 1
ATOM 636 N N . LYS A 1 79 ? -1.346 7.533 7.581 1.00 90.00 79 LYS A N 1
ATOM 637 C CA . LYS A 1 79 ? -1.733 6.858 6.325 1.00 90.00 79 LYS A CA 1
ATOM 638 C C . LYS A 1 79 ? -3.201 6.420 6.257 1.00 90.00 79 LYS A C 1
ATOM 640 O O . LYS A 1 79 ? -3.613 5.735 5.320 1.00 90.00 79 LYS A O 1
ATOM 645 N N . LYS A 1 80 ? -4.028 6.820 7.233 1.00 93.31 80 LYS A N 1
ATOM 646 C CA . LYS A 1 80 ? -5.483 6.605 7.197 1.00 93.31 80 LYS A CA 1
ATOM 647 C C . LYS A 1 80 ? -6.049 7.211 5.915 1.00 93.31 80 LYS A C 1
ATOM 649 O O . LYS A 1 80 ? -5.834 8.389 5.638 1.00 93.31 80 LYS A O 1
ATOM 654 N N . PHE A 1 81 ? -6.821 6.441 5.162 1.00 94.25 81 PHE A N 1
ATOM 655 C CA . PHE A 1 81 ? -7.439 6.901 3.927 1.00 94.25 81 PHE A CA 1
ATOM 656 C C . PHE A 1 81 ? -8.527 7.951 4.202 1.00 94.25 81 PHE A C 1
ATOM 658 O O . PHE A 1 81 ? -9.408 7.745 5.041 1.00 94.25 81 PHE A O 1
ATOM 665 N N . ILE A 1 82 ? -8.477 9.083 3.493 1.00 92.12 82 ILE A N 1
ATOM 666 C CA . ILE A 1 82 ? -9.419 10.200 3.664 1.00 92.12 82 ILE A CA 1
ATOM 667 C C . ILE A 1 82 ? -10.070 10.536 2.322 1.00 92.12 82 ILE A C 1
ATOM 669 O O . ILE A 1 82 ? -9.432 11.117 1.444 1.00 92.12 82 ILE A O 1
ATOM 673 N N . TYR A 1 83 ? -11.368 10.245 2.193 1.00 90.00 83 TYR A N 1
ATOM 674 C CA . TYR A 1 83 ? -12.147 10.518 0.977 1.00 90.00 83 TYR A CA 1
ATOM 675 C C . TYR A 1 83 ? -12.173 12.001 0.589 1.00 90.00 83 TYR A C 1
ATOM 677 O O . TYR A 1 83 ? -12.132 12.324 -0.595 1.00 90.00 83 TYR A O 1
ATOM 685 N N . GLY A 1 84 ? -12.196 12.910 1.571 1.00 86.44 84 GLY A N 1
ATOM 686 C CA . GLY A 1 84 ? -12.231 14.356 1.327 1.00 86.44 84 GLY A CA 1
ATOM 687 C C . GLY A 1 84 ? -11.018 14.902 0.564 1.00 86.44 84 GLY A C 1
ATOM 688 O O . GLY A 1 84 ? -11.131 15.949 -0.063 1.00 86.44 84 GLY A O 1
ATOM 689 N N . LEU A 1 85 ? -9.888 14.182 0.568 1.00 85.69 85 LEU A N 1
ATOM 690 C CA . LEU A 1 85 ? -8.685 14.556 -0.185 1.00 85.69 85 LEU A CA 1
ATOM 691 C C . LEU A 1 85 ? -8.739 14.129 -1.659 1.00 85.69 85 LEU A C 1
ATOM 693 O O . LEU A 1 85 ? -7.957 14.623 -2.460 1.00 85.69 85 LEU A O 1
ATOM 697 N N . ILE A 1 86 ? -9.651 13.226 -2.028 1.00 86.50 86 ILE A N 1
ATOM 698 C CA . ILE A 1 86 ? -9.831 12.804 -3.424 1.00 86.50 86 ILE A CA 1
ATOM 699 C C . ILE A 1 86 ? -10.501 13.924 -4.226 1.00 86.50 86 ILE A C 1
ATOM 701 O O . ILE A 1 86 ? -10.132 14.210 -5.362 1.00 86.50 86 ILE A O 1
ATOM 705 N N . LYS A 1 87 ? -11.534 14.536 -3.637 1.00 81.50 87 LYS A N 1
ATOM 706 C CA . LYS A 1 87 ? -12.306 15.628 -4.230 1.00 81.50 87 LYS A CA 1
ATOM 707 C C . LYS A 1 87 ? -13.035 16.394 -3.131 1.00 81.50 87 LYS A C 1
ATOM 709 O O . LYS A 1 87 ? -13.653 15.782 -2.258 1.00 81.50 87 LYS A O 1
ATOM 714 N N . THR A 1 88 ? -13.046 17.722 -3.210 1.00 77.25 88 THR A N 1
ATOM 715 C CA . THR A 1 88 ? -13.829 18.567 -2.298 1.00 77.25 88 THR A CA 1
ATOM 716 C C . THR A 1 88 ? -15.303 18.154 -2.320 1.00 77.25 88 THR A C 1
ATOM 718 O O . THR A 1 88 ? -15.913 18.045 -3.384 1.00 77.25 88 THR A O 1
ATOM 721 N N . GLY A 1 89 ? -15.873 17.886 -1.142 1.00 77.56 89 GLY A N 1
ATOM 722 C CA . GLY A 1 89 ? -17.256 17.416 -0.999 1.00 77.56 89 GLY A CA 1
ATOM 723 C C . GLY A 1 89 ? -17.474 15.921 -1.271 1.00 77.56 89 GLY A C 1
ATOM 724 O O . GLY A 1 89 ? -18.623 15.482 -1.296 1.00 77.56 89 GLY A O 1
ATOM 725 N N . ALA A 1 90 ? -16.412 15.128 -1.457 1.00 82.06 90 ALA A N 1
ATOM 726 C CA . ALA A 1 90 ? -16.508 13.679 -1.616 1.00 82.06 90 ALA A CA 1
ATOM 727 C C . ALA A 1 90 ? -17.223 13.020 -0.425 1.00 82.06 90 ALA A C 1
ATOM 729 O O . ALA A 1 90 ? -16.787 13.125 0.723 1.00 82.06 90 ALA A O 1
ATOM 730 N N . ARG A 1 91 ? -18.309 12.292 -0.708 1.00 80.75 91 ARG A N 1
ATOM 731 C CA . ARG A 1 91 ? -19.041 11.494 0.285 1.00 80.75 91 ARG A CA 1
ATOM 732 C C . ARG A 1 91 ? -18.609 10.034 0.215 1.00 80.75 91 ARG A C 1
ATOM 734 O O . ARG A 1 91 ? -18.567 9.467 -0.872 1.00 80.75 91 ARG A O 1
ATOM 741 N N . THR A 1 92 ? -18.387 9.400 1.367 1.00 84.56 92 THR A N 1
ATOM 742 C CA . THR A 1 92 ? -17.979 7.983 1.480 1.00 84.56 92 THR A CA 1
ATOM 743 C C . THR A 1 92 ? -18.831 7.051 0.618 1.00 84.56 92 THR A C 1
ATOM 745 O O . THR A 1 92 ? -18.293 6.295 -0.186 1.00 84.56 92 THR A O 1
ATOM 748 N N . ARG A 1 93 ? -20.162 7.190 0.699 1.00 85.06 93 ARG A N 1
ATOM 749 C CA . ARG A 1 93 ? -21.138 6.363 -0.032 1.00 85.06 93 ARG A CA 1
ATOM 750 C C . ARG A 1 93 ? -20.935 6.365 -1.549 1.00 85.06 93 ARG A C 1
ATOM 752 O O . ARG A 1 93 ? -21.297 5.410 -2.223 1.00 85.06 93 ARG A O 1
ATOM 759 N N . GLU A 1 94 ? -20.366 7.433 -2.102 1.00 85.62 94 GLU A N 1
ATOM 760 C CA . GLU A 1 94 ? -20.108 7.511 -3.538 1.00 85.62 94 GLU A CA 1
ATOM 761 C C . GLU A 1 94 ? -18.942 6.625 -3.974 1.00 85.62 94 GLU A C 1
ATOM 763 O O . GLU A 1 94 ? -18.933 6.161 -5.109 1.00 85.62 94 GLU A O 1
ATOM 768 N N . TYR A 1 95 ? -17.973 6.381 -3.092 1.00 91.56 95 TYR A N 1
ATOM 769 C CA . TYR A 1 95 ? -16.747 5.652 -3.411 1.00 91.56 95 TYR A CA 1
ATOM 770 C C . TYR A 1 95 ? -16.761 4.199 -2.929 1.00 91.56 95 TYR A C 1
ATOM 772 O O . TYR A 1 95 ? -15.897 3.437 -3.345 1.00 91.56 95 TYR A O 1
ATOM 780 N N . GLU A 1 96 ? -17.737 3.785 -2.117 1.00 92.00 96 GLU A N 1
ATOM 781 C CA . GLU A 1 96 ? -17.839 2.411 -1.595 1.00 92.00 96 GLU A CA 1
ATOM 782 C C . GLU A 1 96 ? -17.834 1.352 -2.702 1.00 92.00 96 GLU A C 1
ATOM 784 O O . GLU A 1 96 ? -17.063 0.400 -2.630 1.00 92.00 96 GLU A O 1
ATOM 789 N N . LEU A 1 97 ? -18.632 1.545 -3.758 1.00 93.31 97 LEU A N 1
ATOM 790 C CA . LEU A 1 97 ? -18.683 0.607 -4.885 1.00 93.31 97 LEU A CA 1
ATOM 791 C C . LEU A 1 97 ? -17.378 0.585 -5.690 1.00 93.31 97 LEU A C 1
ATOM 793 O O . LEU A 1 97 ? -16.971 -0.470 -6.160 1.00 93.31 97 LEU A O 1
ATOM 797 N N . ALA A 1 98 ? -16.726 1.739 -5.850 1.00 94.81 98 ALA A N 1
ATOM 798 C CA . ALA A 1 98 ? -15.446 1.826 -6.548 1.00 94.81 98 ALA A CA 1
ATOM 799 C C . ALA A 1 98 ? -14.326 1.145 -5.748 1.00 94.81 98 ALA A C 1
ATOM 801 O O . ALA A 1 98 ? -13.507 0.430 -6.318 1.00 94.81 98 ALA A O 1
ATOM 802 N N . LEU A 1 99 ? -14.321 1.339 -4.426 1.00 95.44 99 LEU A N 1
ATOM 803 C CA . LEU A 1 99 ? -13.386 0.690 -3.518 1.00 95.44 99 LEU A CA 1
ATOM 804 C C . LEU A 1 99 ? -13.582 -0.829 -3.508 1.00 95.44 99 LEU A C 1
ATOM 806 O O . LEU A 1 99 ? -12.601 -1.554 -3.622 1.00 95.44 99 LEU A O 1
ATOM 810 N N . ALA A 1 100 ? -14.829 -1.297 -3.386 1.00 95.12 100 ALA A N 1
ATOM 811 C CA . ALA A 1 100 ? -15.150 -2.722 -3.421 1.00 95.12 100 ALA A CA 1
ATOM 812 C C . ALA A 1 100 ? -14.669 -3.360 -4.728 1.00 95.12 100 ALA A C 1
ATOM 814 O O . ALA A 1 100 ? -13.942 -4.340 -4.685 1.00 95.12 100 ALA A O 1
ATOM 815 N N . TRP A 1 101 ? -14.955 -2.727 -5.870 1.00 96.19 101 TRP A N 1
ATOM 816 C CA . TRP A 1 101 ? -14.518 -3.226 -7.173 1.00 96.19 101 TRP A CA 1
ATOM 817 C C . TRP A 1 101 ? -12.991 -3.378 -7.266 1.00 96.19 101 TRP A C 1
ATOM 819 O O . TRP A 1 101 ? -12.504 -4.417 -7.693 1.00 96.19 101 TRP A O 1
ATOM 829 N N . LEU A 1 102 ? -12.220 -2.381 -6.812 1.00 96.50 102 LEU A N 1
ATOM 830 C CA . LEU A 1 102 ? -10.752 -2.457 -6.824 1.00 96.50 102 LEU A CA 1
ATOM 831 C C . LEU A 1 102 ? -10.198 -3.555 -5.898 1.00 96.50 102 LEU A C 1
ATOM 833 O O . LEU A 1 102 ? -9.186 -4.173 -6.233 1.00 96.50 102 LEU A O 1
ATOM 837 N N . ILE A 1 103 ? -10.843 -3.790 -4.749 1.00 96.00 103 ILE A N 1
ATOM 838 C CA . ILE A 1 103 ? -10.490 -4.879 -3.824 1.00 96.00 103 ILE A CA 1
ATOM 839 C C . ILE A 1 103 ? -10.814 -6.235 -4.455 1.00 96.00 103 ILE A C 1
ATOM 841 O O . ILE A 1 103 ? -9.969 -7.124 -4.437 1.00 96.00 103 ILE A O 1
ATOM 845 N N . ASP A 1 104 ? -12.006 -6.383 -5.033 1.00 95.44 104 ASP A N 1
ATOM 846 C CA . ASP A 1 104 ? -12.478 -7.635 -5.632 1.00 95.44 104 ASP A CA 1
ATOM 847 C C . ASP A 1 104 ? -11.635 -8.030 -6.854 1.00 95.44 104 ASP A C 1
ATOM 849 O O . ASP A 1 104 ? -11.381 -9.211 -7.083 1.00 95.44 104 ASP A O 1
ATOM 853 N N . CYS A 1 105 ? -11.129 -7.047 -7.606 1.00 94.12 105 CYS A N 1
ATOM 854 C CA . CYS A 1 105 ? -10.157 -7.265 -8.678 1.00 94.12 105 CYS A CA 1
ATOM 855 C C . CYS A 1 105 ? -8.741 -7.598 -8.177 1.00 94.12 105 CYS A C 1
ATOM 857 O O . CYS A 1 105 ? -7.870 -7.894 -8.991 1.00 94.12 105 CYS A O 1
ATOM 859 N N . GLY A 1 106 ? -8.481 -7.524 -6.869 1.00 94.38 106 GLY A N 1
ATOM 860 C CA . GLY A 1 106 ? -7.171 -7.807 -6.282 1.00 94.38 106 GLY A CA 1
ATOM 861 C C . GLY A 1 106 ? -6.104 -6.753 -6.583 1.00 94.38 106 GLY A C 1
ATOM 862 O O . GLY A 1 106 ? -4.917 -7.033 -6.448 1.00 94.38 106 GLY A O 1
ATOM 863 N N . LEU A 1 107 ? -6.498 -5.544 -6.995 1.00 96.31 107 LEU A N 1
ATOM 864 C CA . LEU A 1 107 ? -5.556 -4.486 -7.379 1.00 96.31 107 LEU A CA 1
ATOM 865 C C . LEU A 1 107 ? -5.076 -3.655 -6.185 1.00 96.31 107 LEU A C 1
ATOM 867 O O . LEU A 1 107 ? -4.035 -2.997 -6.261 1.00 96.31 107 LEU A O 1
ATOM 871 N N . ILE A 1 108 ? -5.841 -3.669 -5.092 1.00 97.19 108 ILE A N 1
ATOM 872 C CA . ILE A 1 108 ? -5.524 -2.963 -3.851 1.00 97.19 108 ILE A CA 1
ATOM 873 C C . ILE A 1 108 ? -5.793 -3.840 -2.630 1.00 97.19 108 ILE A C 1
ATOM 875 O O . ILE A 1 108 ? -6.689 -4.685 -2.624 1.00 97.19 108 ILE A O 1
ATOM 879 N N . HIS A 1 109 ? -5.079 -3.556 -1.546 1.00 97.06 109 HIS A N 1
ATOM 880 C CA . HIS A 1 109 ? -5.275 -4.172 -0.243 1.00 97.06 109 HIS A CA 1
ATOM 881 C C . HIS A 1 109 ? -5.796 -3.149 0.765 1.00 97.06 109 HIS A C 1
ATOM 883 O O . HIS A 1 109 ? -5.224 -2.072 0.953 1.00 97.06 109 HIS A O 1
ATOM 889 N N . LYS A 1 110 ? -6.894 -3.500 1.441 1.00 96.62 110 LYS A N 1
ATOM 890 C CA . LYS A 1 110 ? -7.505 -2.689 2.498 1.00 96.62 110 LYS A CA 1
ATOM 891 C C . LYS A 1 110 ? -7.096 -3.215 3.870 1.00 96.62 110 LYS A C 1
ATOM 893 O O . LYS A 1 110 ? -7.551 -4.277 4.283 1.00 96.62 110 LYS A O 1
ATOM 898 N N . VAL A 1 111 ? -6.314 -2.428 4.605 1.00 97.38 111 VAL A N 1
ATOM 899 C CA . VAL A 1 111 ? -5.886 -2.748 5.976 1.00 97.38 111 VAL A CA 1
ATOM 900 C C . VAL A 1 111 ? -6.771 -1.979 6.948 1.00 97.38 111 VAL A C 1
ATOM 902 O O . VAL A 1 111 ? -6.737 -0.749 6.997 1.00 97.38 111 VAL A O 1
ATOM 905 N N . GLN A 1 112 ? -7.635 -2.687 7.675 1.00 97.44 112 GLN A N 1
ATOM 906 C CA . GLN A 1 112 ? -8.652 -2.062 8.527 1.00 97.44 112 GLN A CA 1
ATOM 907 C C . GLN A 1 112 ? -8.092 -1.686 9.900 1.00 97.44 112 GLN A C 1
ATOM 909 O O . GLN A 1 112 ? -7.244 -2.386 10.448 1.00 97.44 112 GLN A O 1
ATOM 914 N N . HIS A 1 113 ? -8.601 -0.599 10.473 1.00 96.88 113 HIS A N 1
ATOM 915 C CA . HIS A 1 113 ? -8.287 -0.212 11.842 1.00 96.88 113 HIS A CA 1
ATOM 916 C C . HIS A 1 113 ? -9.012 -1.123 12.831 1.00 96.88 113 HIS A C 1
ATOM 918 O O . HIS A 1 113 ? -10.204 -1.384 12.656 1.00 96.88 113 HIS A O 1
ATOM 924 N N . ILE A 1 114 ? -8.347 -1.514 13.913 1.00 95.94 114 ILE A N 1
ATOM 925 C CA . ILE A 1 114 ? -8.979 -2.155 15.073 1.00 95.94 114 ILE A CA 1
ATOM 926 C C . ILE A 1 114 ? -9.012 -1.190 16.258 1.00 95.94 114 ILE A C 1
ATOM 928 O O . ILE A 1 114 ? -8.047 -0.486 16.522 1.00 95.94 114 ILE A O 1
ATOM 932 N N . SER A 1 115 ? -10.123 -1.131 16.990 1.00 92.12 115 SER A N 1
ATOM 933 C CA . SER A 1 115 ? -10.246 -0.286 18.189 1.00 92.12 115 SER A CA 1
ATOM 934 C C . SER A 1 115 ? -9.469 -0.842 19.383 1.00 92.12 115 SER A C 1
ATOM 936 O O . SER A 1 115 ? -9.009 -0.083 20.236 1.00 92.12 115 SER A O 1
ATOM 938 N N . LYS A 1 116 ? -9.312 -2.167 19.436 1.00 89.56 116 LYS A N 1
ATOM 939 C CA . LYS A 1 116 ? -8.630 -2.888 20.507 1.00 89.56 116 LYS A CA 1
ATOM 940 C C . LYS A 1 116 ? -7.863 -4.089 19.932 1.00 89.56 116 LYS A C 1
ATOM 942 O O . LYS A 1 116 ? -8.460 -4.857 19.178 1.00 89.56 116 LYS A O 1
ATOM 947 N N . PRO A 1 117 ? -6.589 -4.301 20.309 1.00 88.81 117 PRO A N 1
ATOM 948 C CA . PRO A 1 117 ? -5.817 -5.481 19.928 1.00 88.81 117 PRO A CA 1
ATOM 949 C C . PRO A 1 117 ? -6.210 -6.672 20.814 1.00 88.81 117 PRO A C 1
ATOM 951 O O . PRO A 1 117 ? -5.499 -7.040 21.740 1.00 88.81 117 PRO A O 1
ATOM 954 N N . SER A 1 118 ? -7.398 -7.238 20.599 1.00 88.88 118 SER A N 1
ATOM 955 C CA . SER A 1 118 ? -7.912 -8.369 21.384 1.00 88.88 118 SER A CA 1
ATOM 956 C C . SER A 1 118 ? -8.627 -9.376 20.487 1.00 88.88 118 SER A C 1
ATOM 958 O O . SER A 1 118 ? -9.102 -9.026 19.410 1.00 88.88 118 SER A O 1
ATOM 960 N N . ILE A 1 119 ? -8.668 -10.639 20.904 1.00 88.06 119 ILE A N 1
ATOM 961 C CA . ILE A 1 119 ? -9.189 -11.739 20.088 1.00 88.06 119 ILE A CA 1
ATOM 962 C C . ILE A 1 119 ? -10.706 -11.885 20.286 1.00 88.06 119 ILE A C 1
ATOM 964 O O . ILE A 1 119 ? -11.174 -11.811 21.422 1.00 88.06 119 ILE A O 1
ATOM 968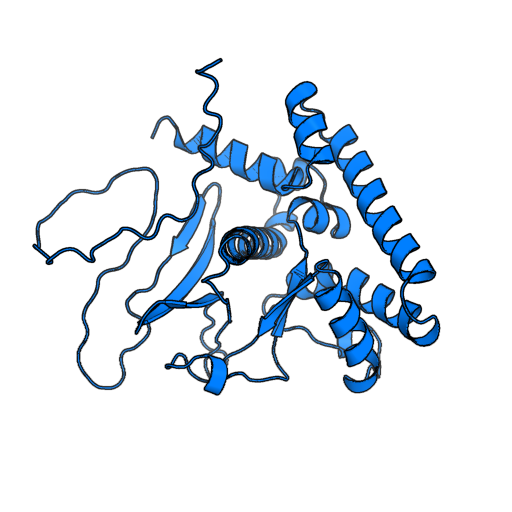 N N . PRO A 1 120 ? -11.473 -12.147 19.211 1.00 92.69 120 PRO A N 1
ATOM 969 C CA . PRO A 1 120 ? -11.037 -12.133 17.813 1.00 92.69 120 PRO A CA 1
ATOM 970 C C . PRO A 1 120 ? -10.863 -10.698 17.295 1.00 92.69 120 PRO A C 1
ATOM 972 O O . PRO A 1 120 ? -11.751 -9.867 17.486 1.00 92.69 120 PRO A O 1
ATOM 975 N N . LEU A 1 121 ? -9.774 -10.416 16.563 1.00 92.25 121 LEU A N 1
ATOM 976 C CA . LEU A 1 121 ? -9.507 -9.060 16.035 1.00 92.25 121 LEU A CA 1
ATOM 977 C C . LEU A 1 121 ? -10.664 -8.531 15.174 1.00 92.25 121 LEU A C 1
ATOM 979 O O . LEU A 1 121 ? -10.965 -7.338 15.182 1.00 92.25 121 LEU A O 1
ATOM 983 N N . ALA A 1 122 ? -11.359 -9.439 14.482 1.00 93.31 122 ALA A N 1
ATOM 984 C CA . ALA A 1 122 ? -12.514 -9.124 13.652 1.00 93.31 122 ALA A CA 1
ATOM 985 C C . ALA A 1 122 ? -13.658 -8.432 14.420 1.00 93.31 122 ALA A C 1
ATOM 987 O O . ALA A 1 122 ? -14.370 -7.617 13.836 1.00 93.31 122 ALA A O 1
ATOM 988 N N . ALA A 1 123 ? -13.817 -8.706 15.721 1.00 94.75 123 ALA A N 1
ATOM 989 C CA . ALA A 1 123 ? -14.853 -8.085 16.549 1.00 94.75 123 ALA A CA 1
ATOM 990 C C . ALA A 1 123 ? -14.573 -6.604 16.860 1.00 94.75 123 ALA A C 1
ATOM 992 O O . ALA A 1 123 ? -15.484 -5.872 17.241 1.00 94.75 123 ALA A O 1
ATOM 993 N N . TYR A 1 124 ? -13.329 -6.152 16.685 1.00 94.56 124 TYR A N 1
ATOM 994 C CA . TYR A 1 124 ? -12.889 -4.799 17.026 1.00 94.56 124 TYR A CA 1
ATOM 995 C C . TYR A 1 124 ? -12.649 -3.915 15.798 1.00 94.56 124 TYR A C 1
ATOM 997 O O . TYR A 1 124 ? -12.124 -2.809 15.930 1.00 94.56 124 TYR A O 1
ATOM 1005 N N . ILE A 1 125 ? -13.030 -4.369 14.602 1.00 95.75 125 ILE A N 1
ATOM 1006 C CA . ILE A 1 125 ? -12.850 -3.611 13.362 1.00 95.75 125 ILE A CA 1
ATOM 1007 C C . ILE A 1 125 ? -13.643 -2.298 13.411 1.00 95.75 125 ILE A C 1
ATOM 1009 O O . ILE A 1 125 ? -14.859 -2.279 13.597 1.00 95.75 125 ILE A O 1
ATOM 1013 N N . ASN A 1 126 ? -12.963 -1.188 13.133 1.00 93.50 126 ASN A N 1
ATOM 1014 C CA . ASN A 1 126 ? -13.590 0.089 12.823 1.00 93.50 126 ASN A CA 1
ATOM 1015 C C . ASN A 1 126 ? -13.751 0.217 11.301 1.00 93.50 126 ASN A C 1
ATOM 1017 O O . ASN A 1 126 ? -12.806 0.545 10.584 1.00 93.50 126 ASN A O 1
ATOM 1021 N N . ALA A 1 127 ? -14.968 -0.011 10.801 1.00 85.94 127 ALA A N 1
ATOM 1022 C CA . ALA A 1 127 ? -15.254 -0.032 9.365 1.00 85.94 127 ALA A CA 1
ATOM 1023 C C . ALA A 1 127 ? -14.906 1.280 8.629 1.00 85.94 127 ALA A C 1
ATOM 1025 O O . ALA A 1 127 ? -14.590 1.248 7.436 1.00 85.94 127 ALA A O 1
ATOM 1026 N N . GLY A 1 128 ? -14.939 2.420 9.330 1.00 89.19 128 GLY A N 1
ATOM 1027 C CA . GLY A 1 128 ? -14.708 3.749 8.760 1.00 89.19 128 GLY A CA 1
ATOM 1028 C C . GLY A 1 128 ? -13.243 4.191 8.711 1.00 89.19 128 GLY A C 1
ATOM 1029 O O . GLY A 1 128 ? -12.964 5.276 8.207 1.00 89.19 128 GLY A O 1
ATOM 1030 N N . SER A 1 129 ? -12.306 3.400 9.245 1.00 93.81 129 SER A N 1
ATOM 1031 C CA . SER A 1 129 ? -10.876 3.738 9.260 1.00 93.81 129 SER A CA 1
ATOM 1032 C C . SER A 1 129 ? -10.049 2.586 8.696 1.00 93.81 129 SER A C 1
ATOM 1034 O O . SER A 1 129 ? -10.133 1.453 9.161 1.00 93.81 129 SER A O 1
ATOM 1036 N N . PHE A 1 130 ? -9.286 2.870 7.647 1.00 96.62 130 PHE A N 1
ATOM 1037 C CA . PHE A 1 130 ? -8.465 1.894 6.938 1.00 96.62 130 PHE A CA 1
ATOM 1038 C C . PHE A 1 130 ? -7.303 2.598 6.230 1.00 96.62 130 PHE A C 1
ATOM 1040 O O . PHE A 1 130 ? -7.404 3.786 5.916 1.00 96.62 130 PHE A O 1
ATOM 1047 N N . LYS A 1 131 ? -6.227 1.862 5.961 1.00 96.75 131 LYS A N 1
ATOM 1048 C CA . LYS A 1 131 ? -5.167 2.223 5.009 1.00 96.75 131 LYS A CA 1
ATOM 1049 C C . LYS A 1 131 ? -5.421 1.477 3.687 1.00 96.75 131 LYS A C 1
ATOM 1051 O O . LYS A 1 131 ? -6.021 0.396 3.706 1.00 96.75 131 LYS A O 1
ATOM 1056 N N . LEU A 1 132 ? -5.005 2.047 2.555 1.00 97.12 132 LEU A N 1
ATOM 1057 C CA . LEU A 1 132 ? -5.055 1.386 1.244 1.00 97.12 132 LEU A CA 1
ATOM 1058 C C . LEU A 1 132 ? -3.657 1.260 0.667 1.00 97.12 132 LEU A C 1
ATOM 1060 O O . LEU A 1 132 ? -2.922 2.240 0.619 1.00 97.12 132 LEU A O 1
ATOM 1064 N N . PHE A 1 133 ? -3.352 0.068 0.183 1.00 97.19 133 PHE A N 1
ATOM 1065 C CA . PHE A 1 133 ? -2.078 -0.297 -0.414 1.00 97.19 133 PHE A CA 1
ATOM 1066 C C . PHE A 1 133 ? -2.316 -0.884 -1.801 1.00 97.19 133 PHE A C 1
ATOM 1068 O O . PHE A 1 133 ? -3.415 -1.358 -2.090 1.00 97.19 133 PHE A O 1
ATOM 1075 N N . LEU A 1 134 ? -1.305 -0.848 -2.662 1.00 96.62 134 LEU A N 1
ATOM 1076 C CA . LEU A 1 134 ? -1.375 -1.472 -3.982 1.00 96.62 134 LEU A CA 1
ATOM 1077 C C . LEU A 1 134 ? -1.073 -2.967 -3.899 1.00 96.62 134 LEU A C 1
ATOM 1079 O O . LEU A 1 134 ? -0.602 -3.460 -2.879 1.00 96.62 134 LEU A O 1
ATOM 1083 N N . VAL A 1 135 ? -1.337 -3.686 -4.985 1.00 95.62 135 VAL A N 1
ATOM 1084 C CA . VAL A 1 135 ? -0.960 -5.101 -5.126 1.00 95.62 135 VAL A CA 1
ATOM 1085 C C . VAL A 1 135 ? 0.560 -5.325 -5.136 1.00 95.62 135 VAL A C 1
ATOM 1087 O O . VAL A 1 135 ? 1.027 -6.390 -4.747 1.00 95.62 135 VAL A O 1
ATOM 1090 N N . ASP A 1 136 ? 1.343 -4.329 -5.563 1.00 96.62 136 ASP A N 1
ATOM 1091 C CA . ASP A 1 136 ? 2.785 -4.481 -5.760 1.00 96.62 136 ASP A CA 1
ATOM 1092 C C . ASP A 1 136 ? 3.579 -3.204 -5.449 1.00 96.62 136 ASP A C 1
ATOM 1094 O O . ASP A 1 136 ? 3.160 -2.090 -5.783 1.00 96.62 136 ASP A O 1
ATOM 1098 N N . VAL A 1 137 ? 4.754 -3.374 -4.832 1.00 94.81 137 VAL A N 1
ATOM 1099 C CA . VAL A 1 137 ? 5.655 -2.273 -4.454 1.00 94.81 137 VAL A CA 1
ATOM 1100 C C . VAL A 1 137 ? 6.270 -1.544 -5.656 1.00 94.81 137 VAL A C 1
ATOM 1102 O O . VAL A 1 137 ? 6.364 -0.315 -5.629 1.00 94.81 137 VAL A O 1
ATOM 1105 N N . GLY A 1 138 ? 6.625 -2.256 -6.730 1.00 95.69 138 GLY A N 1
ATOM 1106 C CA . GLY A 1 138 ? 7.177 -1.665 -7.952 1.00 95.69 138 GLY A CA 1
ATOM 1107 C C . GLY A 1 138 ? 6.126 -0.846 -8.700 1.00 95.69 138 GLY A C 1
ATOM 1108 O O . GLY A 1 138 ? 6.400 0.266 -9.167 1.00 95.69 138 GLY A O 1
ATOM 1109 N N . LEU A 1 139 ? 4.881 -1.329 -8.729 1.00 97.44 139 LEU A N 1
ATOM 1110 C CA . LEU A 1 139 ? 3.750 -0.551 -9.239 1.00 97.44 139 LEU A CA 1
ATOM 1111 C C . LEU A 1 139 ? 3.466 0.690 -8.386 1.00 97.44 139 LEU A C 1
ATOM 1113 O O . LEU A 1 139 ? 3.258 1.758 -8.960 1.00 97.44 139 LEU A O 1
ATOM 1117 N N . LEU A 1 140 ? 3.518 0.597 -7.050 1.00 96.00 140 LEU A N 1
ATOM 1118 C CA . LEU A 1 140 ? 3.382 1.771 -6.176 1.00 96.00 140 LEU A CA 1
ATOM 1119 C C . LEU A 1 140 ? 4.479 2.802 -6.451 1.00 96.00 140 LEU A C 1
ATOM 1121 O O . LEU A 1 140 ? 4.173 3.975 -6.645 1.00 96.00 140 LEU A O 1
ATOM 1125 N N . ALA A 1 141 ? 5.739 2.375 -6.534 1.00 94.06 141 ALA A N 1
ATOM 1126 C CA . ALA A 1 141 ? 6.852 3.259 -6.867 1.00 94.06 141 ALA A CA 1
ATOM 1127 C C . ALA A 1 141 ? 6.656 3.951 -8.229 1.00 94.06 141 ALA A C 1
ATOM 1129 O O . ALA A 1 141 ? 6.958 5.136 -8.376 1.00 94.06 141 ALA A O 1
ATOM 1130 N N . THR A 1 142 ? 6.125 3.220 -9.215 1.00 95.62 142 THR A N 1
ATOM 1131 C CA . THR A 1 142 ? 5.803 3.753 -10.548 1.00 95.62 142 THR A CA 1
ATOM 1132 C C . THR A 1 142 ? 4.680 4.780 -10.494 1.00 95.62 142 THR A C 1
ATOM 1134 O O . THR A 1 142 ? 4.830 5.874 -11.034 1.00 95.62 142 THR A O 1
ATOM 1137 N N . LEU A 1 143 ? 3.573 4.453 -9.821 1.00 94.75 143 LEU A N 1
ATOM 1138 C CA . LEU A 1 143 ? 2.405 5.326 -9.706 1.00 94.75 143 LEU A CA 1
ATOM 1139 C C . LEU A 1 143 ? 2.740 6.622 -8.950 1.00 94.75 143 LEU A C 1
ATOM 1141 O O . LEU A 1 143 ? 2.196 7.680 -9.253 1.00 94.75 143 LEU A O 1
ATOM 1145 N N . SER A 1 144 ? 3.691 6.548 -8.019 1.00 92.50 144 SER A N 1
ATOM 1146 C CA . SER A 1 144 ? 4.257 7.693 -7.299 1.00 92.50 144 SER A CA 1
ATOM 1147 C C . SER A 1 144 ? 5.330 8.465 -8.067 1.00 92.50 144 SER A C 1
ATOM 1149 O O . SER A 1 144 ? 5.895 9.408 -7.520 1.00 92.50 144 SER A O 1
ATOM 1151 N N . GLN A 1 145 ? 5.628 8.074 -9.310 1.00 91.31 145 GLN A N 1
ATOM 1152 C CA . GLN A 1 145 ? 6.613 8.721 -10.183 1.00 91.31 145 GLN A CA 1
ATOM 1153 C C . GLN A 1 145 ? 8.026 8.789 -9.585 1.00 91.31 145 GLN A C 1
ATOM 1155 O O . GLN A 1 145 ? 8.792 9.709 -9.869 1.00 91.31 145 GLN A O 1
ATOM 1160 N N . LEU A 1 146 ? 8.401 7.802 -8.768 1.00 88.81 146 LEU A N 1
ATOM 1161 C CA . LEU A 1 146 ? 9.756 7.732 -8.232 1.00 88.81 146 LEU A CA 1
ATOM 1162 C C . LEU A 1 146 ? 10.741 7.316 -9.319 1.00 88.81 146 LEU A C 1
ATOM 1164 O O . LEU A 1 146 ? 10.487 6.372 -10.066 1.00 88.81 146 LEU A O 1
ATOM 1168 N N . ASP A 1 147 ? 11.893 7.970 -9.403 1.00 86.12 147 ASP A N 1
ATOM 1169 C CA . ASP A 1 147 ? 12.965 7.524 -10.288 1.00 86.12 147 ASP A CA 1
ATOM 1170 C C . ASP A 1 147 ? 13.857 6.469 -9.607 1.00 86.12 147 ASP A C 1
ATOM 1172 O O . ASP A 1 147 ? 13.864 6.287 -8.384 1.00 86.12 147 ASP A O 1
ATOM 1176 N N . SER A 1 148 ? 14.609 5.720 -10.418 1.00 84.06 148 SER A N 1
ATOM 1177 C CA . SER A 1 148 ? 15.500 4.670 -9.911 1.00 84.06 148 SER A CA 1
ATOM 1178 C C . SER A 1 148 ? 16.597 5.249 -9.026 1.00 84.06 148 SER A C 1
ATOM 1180 O O . SER A 1 148 ? 16.959 4.650 -8.018 1.00 84.06 148 SER A O 1
ATOM 1182 N N . LYS A 1 149 ? 17.092 6.447 -9.352 1.00 83.44 149 LYS A N 1
ATOM 1183 C CA . LYS A 1 149 ? 18.133 7.127 -8.577 1.00 83.44 149 LYS A CA 1
ATOM 1184 C C . LYS A 1 149 ? 17.666 7.439 -7.159 1.00 83.44 149 LYS A C 1
ATOM 1186 O O . LYS A 1 149 ? 18.399 7.133 -6.225 1.00 83.44 149 LYS A O 1
ATOM 1191 N N . SER A 1 150 ? 16.453 7.961 -6.978 1.00 81.06 150 SER A N 1
ATOM 1192 C CA . SER A 1 150 ? 15.909 8.291 -5.654 1.00 81.06 150 SER A CA 1
ATOM 1193 C C . SER A 1 150 ? 15.792 7.060 -4.760 1.00 81.06 150 SER A C 1
ATOM 1195 O O . SER A 1 150 ? 16.129 7.140 -3.580 1.00 81.06 150 SER A O 1
ATOM 1197 N N . ILE A 1 151 ? 15.384 5.917 -5.323 1.00 78.81 151 ILE A N 1
ATOM 1198 C CA . ILE A 1 151 ? 15.247 4.652 -4.584 1.00 78.81 151 ILE A CA 1
ATOM 1199 C C . ILE A 1 151 ? 16.618 4.029 -4.272 1.00 78.81 151 ILE A C 1
ATOM 1201 O O . ILE A 1 151 ? 16.864 3.584 -3.150 1.00 78.81 151 ILE A O 1
ATOM 1205 N N . LEU A 1 152 ? 17.529 4.000 -5.248 1.00 77.88 152 LEU A N 1
ATOM 1206 C CA . LEU A 1 152 ? 18.821 3.320 -5.111 1.00 77.88 152 LEU A CA 1
ATOM 1207 C C . LEU A 1 152 ? 19.820 4.131 -4.270 1.00 77.88 152 LEU A C 1
ATOM 1209 O O . LEU A 1 152 ? 20.501 3.578 -3.399 1.00 77.88 152 LEU A O 1
ATOM 1213 N N . GLN A 1 153 ? 19.900 5.441 -4.515 1.00 72.38 153 GLN A N 1
ATOM 1214 C CA . GLN A 1 153 ? 20.904 6.330 -3.920 1.00 72.38 153 GLN A CA 1
ATOM 1215 C C . GLN A 1 153 ? 20.424 6.980 -2.617 1.00 72.38 153 GLN A C 1
ATOM 1217 O O . GLN A 1 153 ? 21.263 7.345 -1.802 1.00 72.38 153 GLN A O 1
ATOM 1222 N N . GLY A 1 154 ? 19.107 7.043 -2.380 1.00 64.31 154 GLY A N 1
ATOM 1223 C CA . GLY A 1 154 ? 18.513 7.637 -1.181 1.00 64.31 154 GLY A CA 1
ATOM 1224 C C . GLY A 1 154 ? 18.631 9.162 -1.182 1.00 64.31 154 GLY A C 1
ATOM 1225 O O . GLY A 1 154 ? 19.678 9.713 -0.868 1.00 64.31 154 GLY A O 1
ATOM 1226 N N . ASN A 1 155 ? 17.546 9.858 -1.525 1.00 60.38 155 ASN A N 1
ATOM 1227 C CA . ASN A 1 155 ? 17.464 11.321 -1.427 1.00 60.38 155 ASN A CA 1
ATOM 1228 C C . ASN A 1 155 ? 16.645 11.737 -0.186 1.00 60.38 155 ASN A C 1
ATOM 1230 O O . ASN A 1 155 ? 15.856 10.952 0.329 1.00 60.38 155 ASN A O 1
ATOM 1234 N N . THR A 1 156 ? 16.760 12.974 0.293 1.00 54.72 156 THR A N 1
ATOM 1235 C CA . THR A 1 156 ? 15.923 13.502 1.388 1.00 54.72 156 THR A CA 1
ATOM 1236 C C . THR A 1 156 ? 14.429 13.465 1.046 1.00 54.72 156 THR A C 1
ATOM 1238 O O . THR A 1 156 ? 13.626 13.105 1.900 1.00 54.72 156 THR A O 1
ATOM 1241 N N . ILE A 1 157 ? 14.065 13.701 -0.222 1.00 54.50 157 ILE A N 1
ATOM 1242 C CA . ILE A 1 157 ? 12.688 13.561 -0.749 1.00 54.50 157 ILE A CA 1
ATOM 1243 C C . ILE A 1 157 ? 12.174 12.110 -0.630 1.00 54.50 157 ILE A C 1
ATOM 1245 O O . ILE A 1 157 ? 10.975 11.869 -0.530 1.00 54.50 157 ILE A O 1
ATOM 1249 N N . PHE A 1 158 ? 13.077 11.126 -0.590 1.00 64.25 158 PHE A N 1
ATOM 1250 C CA . PHE A 1 158 ? 12.723 9.717 -0.443 1.00 64.25 158 PHE A CA 1
ATOM 1251 C C . PHE A 1 158 ? 12.309 9.360 0.990 1.00 64.25 158 PHE A C 1
ATOM 1253 O O . PHE A 1 158 ? 11.648 8.349 1.163 1.00 64.25 158 PHE A O 1
ATOM 1260 N N . GLN A 1 159 ? 12.650 10.147 2.018 1.00 67.12 159 GLN A N 1
ATOM 1261 C CA . GLN A 1 159 ? 12.490 9.724 3.419 1.00 67.12 159 GLN A CA 1
ATOM 1262 C C . GLN A 1 159 ? 11.031 9.427 3.810 1.00 67.12 159 GLN A C 1
ATOM 1264 O O . GLN A 1 159 ? 10.762 8.367 4.373 1.00 67.12 159 GLN A O 1
ATOM 1269 N N . GLU A 1 160 ? 10.076 10.293 3.458 1.00 68.00 160 GLU A N 1
ATOM 1270 C CA . GLU A 1 160 ? 8.652 10.074 3.778 1.00 68.00 160 GLU A CA 1
ATOM 1271 C C . GLU A 1 160 ? 8.063 8.916 2.962 1.00 68.00 160 GLU A C 1
ATOM 1273 O O . GLU A 1 160 ? 7.424 8.006 3.498 1.00 68.00 160 GLU A O 1
ATOM 1278 N N . PHE A 1 161 ? 8.344 8.889 1.656 1.00 79.62 161 PHE A N 1
ATOM 1279 C CA . PHE A 1 161 ? 7.813 7.852 0.773 1.00 79.62 161 PHE A CA 1
ATOM 1280 C C . PHE A 1 161 ? 8.463 6.477 1.008 1.00 79.62 161 PHE A C 1
ATOM 1282 O O . PHE A 1 161 ? 7.865 5.433 0.747 1.00 79.62 161 PHE A O 1
ATOM 1289 N N . LYS A 1 162 ? 9.674 6.444 1.565 1.00 82.00 162 LYS A N 1
ATOM 1290 C CA . LYS A 1 162 ? 10.363 5.216 1.963 1.00 82.00 162 LYS A CA 1
ATOM 1291 C C . LYS A 1 162 ? 9.603 4.472 3.058 1.00 82.00 162 LYS A C 1
ATOM 1293 O O . LYS A 1 162 ? 9.560 3.243 3.010 1.00 82.00 162 LYS A O 1
ATOM 1298 N N . GLY A 1 163 ? 8.969 5.180 3.996 1.00 86.44 163 GLY A N 1
ATOM 1299 C CA . GLY A 1 163 ? 8.072 4.567 4.981 1.00 86.44 163 GLY A CA 1
ATOM 1300 C C . GLY A 1 163 ? 6.907 3.844 4.300 1.00 86.44 163 GLY A C 1
ATOM 1301 O O . GLY A 1 163 ? 6.699 2.655 4.525 1.00 86.44 163 GLY A O 1
ATOM 1302 N N . ALA A 1 164 ? 6.237 4.522 3.362 1.00 90.12 164 ALA A N 1
ATOM 1303 C CA . ALA A 1 164 ? 5.147 3.945 2.574 1.00 90.12 164 ALA A CA 1
ATOM 1304 C C . ALA A 1 164 ? 5.567 2.705 1.765 1.00 90.12 164 ALA A C 1
ATOM 1306 O O . ALA A 1 164 ? 4.860 1.700 1.784 1.00 90.12 164 ALA A O 1
ATOM 1307 N N . LEU A 1 165 ? 6.720 2.744 1.087 1.00 90.19 165 LEU A N 1
ATOM 1308 C CA . LEU A 1 165 ? 7.253 1.589 0.349 1.00 90.19 165 LEU A CA 1
ATOM 1309 C C . LEU A 1 165 ? 7.596 0.416 1.269 1.00 90.19 165 LEU A C 1
ATOM 1311 O O . LEU A 1 165 ? 7.401 -0.738 0.895 1.00 90.19 165 LEU A O 1
ATOM 1315 N N . THR A 1 166 ? 8.096 0.707 2.468 1.00 90.00 166 THR A N 1
ATOM 1316 C CA . THR A 1 166 ? 8.471 -0.325 3.440 1.00 90.00 166 THR A CA 1
ATOM 1317 C C . THR A 1 166 ? 7.229 -0.993 4.024 1.00 90.00 166 THR A C 1
ATOM 1319 O O . THR A 1 166 ? 7.156 -2.219 4.041 1.00 90.00 166 THR A O 1
ATOM 1322 N N . GLU A 1 167 ? 6.207 -0.222 4.408 1.00 92.50 167 GLU A N 1
ATOM 1323 C CA . GLU A 1 167 ? 4.908 -0.771 4.819 1.00 92.50 167 GLU A CA 1
ATOM 1324 C C . GLU A 1 167 ? 4.244 -1.574 3.691 1.00 92.50 167 GLU A C 1
ATOM 1326 O O . GLU A 1 167 ? 3.760 -2.679 3.928 1.00 92.50 167 GLU A O 1
ATOM 1331 N N . GLN A 1 168 ? 4.270 -1.059 2.456 1.00 94.25 168 GLN A N 1
ATOM 1332 C CA . GLN A 1 168 ? 3.771 -1.756 1.267 1.00 94.25 168 GLN A CA 1
ATOM 1333 C C . GLN A 1 168 ? 4.476 -3.103 1.062 1.00 94.25 168 GLN A C 1
ATOM 1335 O O . GLN A 1 168 ? 3.816 -4.114 0.828 1.00 94.25 168 GLN A O 1
ATOM 1340 N N . PHE A 1 169 ? 5.807 -3.130 1.162 1.00 93.38 169 PHE A N 1
ATOM 1341 C CA . PHE A 1 169 ? 6.591 -4.356 1.045 1.00 93.38 169 PHE A CA 1
ATOM 1342 C C . PHE A 1 169 ? 6.214 -5.379 2.121 1.00 93.38 169 PHE A C 1
ATOM 1344 O O . PHE A 1 169 ? 6.001 -6.548 1.799 1.00 93.38 169 PHE A O 1
ATOM 1351 N N . VAL A 1 170 ? 6.116 -4.947 3.383 1.00 92.62 170 VAL A N 1
ATOM 1352 C CA . VAL A 1 170 ? 5.758 -5.819 4.513 1.00 92.62 170 VAL A CA 1
ATOM 1353 C C . VAL A 1 170 ? 4.350 -6.382 4.334 1.00 92.62 170 VAL A C 1
ATOM 1355 O O . VAL A 1 170 ? 4.152 -7.591 4.467 1.00 92.62 170 VAL A O 1
ATOM 1358 N N . LEU A 1 171 ? 3.386 -5.541 3.949 1.00 94.69 171 LEU A N 1
ATOM 1359 C CA . LEU A 1 171 ? 2.031 -5.989 3.650 1.00 94.69 171 LEU A CA 1
ATOM 1360 C C . LEU A 1 171 ? 2.013 -7.037 2.537 1.00 94.69 171 LEU A C 1
ATOM 1362 O O . LEU A 1 171 ? 1.321 -8.044 2.675 1.00 94.69 171 LEU A O 1
ATOM 1366 N N . GLN A 1 172 ? 2.781 -6.819 1.467 1.00 91.81 172 GLN A N 1
ATOM 1367 C CA . GLN A 1 172 ? 2.890 -7.762 0.357 1.00 91.81 172 GLN A CA 1
ATOM 1368 C C . GLN A 1 172 ? 3.360 -9.145 0.841 1.00 91.81 172 GLN A C 1
ATOM 1370 O O . GLN A 1 172 ? 2.847 -10.160 0.379 1.00 91.81 172 GLN A O 1
ATOM 1375 N N . GLN A 1 173 ? 4.254 -9.209 1.835 1.00 89.94 173 GLN A N 1
ATOM 1376 C CA . GLN A 1 173 ? 4.664 -10.487 2.432 1.00 89.94 173 GLN A CA 1
ATOM 1377 C C . GLN A 1 173 ? 3.543 -11.144 3.250 1.00 89.94 173 GLN A C 1
ATOM 1379 O O . GLN A 1 173 ? 3.408 -12.367 3.237 1.00 89.94 173 GLN A O 1
ATOM 1384 N N . PHE A 1 174 ? 2.724 -10.355 3.953 1.00 90.94 174 PHE A N 1
ATOM 1385 C CA . PHE A 1 174 ? 1.598 -10.881 4.726 1.00 90.94 174 PHE A CA 1
ATOM 1386 C C . PHE A 1 174 ? 0.497 -11.451 3.843 1.00 90.94 174 PHE A C 1
ATOM 1388 O O . PHE A 1 174 ? 0.027 -12.552 4.111 1.00 90.94 174 PHE A O 1
ATOM 1395 N N . VAL A 1 175 ? 0.106 -10.742 2.784 1.00 89.00 175 VAL A N 1
ATOM 1396 C CA . VAL A 1 175 ? -1.003 -11.174 1.915 1.00 89.00 175 VAL A CA 1
ATOM 1397 C C . VAL A 1 175 ? -0.668 -12.423 1.095 1.00 89.00 175 VAL A C 1
ATOM 1399 O O . VAL A 1 175 ? -1.579 -13.136 0.682 1.00 89.00 175 VAL A O 1
ATOM 1402 N N . CYS A 1 176 ? 0.618 -12.746 0.922 1.00 86.19 176 CYS A N 1
ATOM 1403 C CA . CYS A 1 176 ? 1.059 -14.028 0.366 1.00 86.19 176 CYS A CA 1
ATOM 1404 C C . CYS A 1 176 ? 0.717 -15.226 1.273 1.00 86.19 176 CYS A C 1
ATOM 1406 O O . CYS A 1 176 ? 0.658 -16.358 0.795 1.00 86.19 176 CYS A O 1
ATOM 1408 N N . ASN A 1 177 ? 0.484 -15.004 2.572 1.00 86.12 177 ASN A N 1
ATOM 1409 C CA . ASN A 1 177 ? 0.076 -16.038 3.514 1.00 86.12 177 ASN A CA 1
ATOM 1410 C C . ASN A 1 177 ? -1.418 -15.907 3.848 1.00 86.12 177 ASN A C 1
ATOM 1412 O O . ASN A 1 177 ? -1.827 -15.031 4.606 1.00 86.12 177 ASN A O 1
ATOM 1416 N N . GLN A 1 178 ? -2.229 -16.847 3.357 1.00 81.81 178 GLN A N 1
ATOM 1417 C CA . GLN A 1 178 ? -3.686 -16.855 3.556 1.00 81.81 178 GLN A CA 1
ATOM 1418 C C . GLN A 1 178 ? -4.126 -16.939 5.030 1.00 81.81 178 GLN A C 1
ATOM 1420 O O . GLN A 1 178 ? -5.273 -16.629 5.344 1.00 81.81 178 GLN A O 1
ATOM 1425 N N . GLN A 1 179 ? -3.238 -17.350 5.940 1.00 85.62 179 GLN A N 1
ATOM 1426 C CA . GLN A 1 179 ? -3.520 -17.411 7.377 1.00 85.62 179 GLN A CA 1
ATOM 1427 C C . GLN A 1 179 ? -3.346 -16.053 8.071 1.00 85.62 179 GLN A C 1
ATOM 1429 O O . GLN A 1 179 ? -3.798 -15.881 9.202 1.00 85.62 179 GLN A O 1
ATOM 1434 N N . ILE A 1 180 ? -2.706 -15.081 7.415 1.00 89.56 180 ILE A N 1
ATOM 1435 C CA . ILE A 1 180 ? -2.440 -13.760 7.979 1.00 89.56 180 ILE A CA 1
ATOM 1436 C C . ILE A 1 180 ? -3.454 -12.763 7.424 1.00 89.56 180 ILE A C 1
ATOM 1438 O O . ILE A 1 180 ? -3.493 -12.473 6.231 1.00 89.56 180 ILE A O 1
ATOM 1442 N N . ARG A 1 181 ? -4.245 -12.166 8.321 1.00 93.94 181 ARG A N 1
ATOM 1443 C CA . ARG A 1 181 ? -5.086 -11.008 8.003 1.00 93.94 181 ARG A CA 1
ATOM 1444 C C . ARG A 1 181 ? -4.585 -9.774 8.757 1.00 93.94 181 ARG A C 1
ATOM 1446 O O . ARG A 1 181 ? -4.813 -9.694 9.966 1.00 93.94 181 ARG A O 1
ATOM 1453 N N . PRO A 1 182 ? -3.924 -8.824 8.072 1.00 95.19 182 PRO A N 1
ATOM 1454 C CA . PRO A 1 182 ? -3.371 -7.641 8.712 1.00 95.19 182 PRO A CA 1
ATOM 1455 C C . PRO A 1 182 ? -4.440 -6.570 8.966 1.00 95.19 182 PRO A C 1
ATOM 1457 O O . PRO A 1 182 ? -5.291 -6.268 8.126 1.00 95.19 182 PRO A O 1
ATOM 1460 N N . TYR A 1 183 ? -4.340 -5.964 10.139 1.00 96.69 183 TYR A N 1
ATOM 1461 C CA . TYR A 1 183 ? -5.034 -4.765 10.600 1.00 96.69 183 TYR A CA 1
ATOM 1462 C C . TYR A 1 183 ? -3.992 -3.717 10.988 1.00 96.69 183 TYR A C 1
ATOM 1464 O O . TYR A 1 183 ? -2.810 -4.025 10.988 1.00 96.69 183 TYR A O 1
ATOM 1472 N N . TYR A 1 184 ? -4.403 -2.511 11.364 1.00 95.81 184 TYR A N 1
ATOM 1473 C CA . TYR A 1 184 ? -3.530 -1.557 12.057 1.00 95.81 184 TYR A CA 1
ATOM 1474 C C . TYR A 1 184 ? -4.242 -1.014 13.295 1.00 95.81 184 TYR A C 1
ATOM 1476 O O . TYR A 1 184 ? -5.474 -1.072 13.390 1.00 95.81 184 TYR A O 1
ATOM 1484 N N . TRP A 1 185 ? -3.487 -0.490 14.253 1.00 94.69 185 TRP A N 1
ATOM 1485 C CA . TRP A 1 185 ? -4.046 0.031 15.498 1.00 94.69 185 TRP A CA 1
ATOM 1486 C C . TRP A 1 185 ? -3.472 1.406 15.811 1.00 94.69 185 TRP A C 1
ATOM 1488 O O . TRP A 1 185 ? -2.296 1.665 15.585 1.00 94.69 185 TRP A O 1
ATOM 1498 N N . THR A 1 186 ? -4.306 2.282 16.363 1.00 90.19 186 THR A N 1
ATOM 1499 C CA . THR A 1 186 ? -3.866 3.561 16.924 1.00 90.19 186 THR A CA 1
ATOM 1500 C C . THR A 1 186 ? -4.442 3.732 18.322 1.00 90.19 186 THR A C 1
ATOM 1502 O O . THR A 1 186 ? -5.571 3.319 18.603 1.00 90.19 186 THR A O 1
ATOM 1505 N N . ALA A 1 187 ? -3.678 4.359 19.212 1.00 85.75 187 ALA A N 1
ATOM 1506 C CA . ALA A 1 187 ? -4.173 4.751 20.522 1.00 85.75 187 ALA A CA 1
ATOM 1507 C C . ALA A 1 187 ? -5.318 5.767 20.376 1.00 85.75 187 ALA A C 1
ATOM 1509 O O . ALA A 1 187 ? -5.317 6.594 19.468 1.00 85.75 187 ALA A O 1
ATOM 1510 N N . VAL A 1 188 ? -6.265 5.777 21.322 1.00 79.56 188 VAL A N 1
ATOM 1511 C CA . VAL A 1 188 ? -7.449 6.666 21.289 1.00 79.56 188 VAL A CA 1
ATOM 1512 C C . VAL A 1 188 ? -7.075 8.148 21.145 1.00 79.56 188 VAL A C 1
ATOM 1514 O O . VAL A 1 188 ? -7.788 8.909 20.499 1.00 79.56 188 VAL A O 1
ATOM 1517 N N . LYS A 1 189 ? -5.943 8.559 21.727 1.00 76.25 189 LYS A N 1
ATOM 1518 C CA . LYS A 1 189 ? -5.425 9.934 21.649 1.00 76.25 189 LYS A CA 1
ATOM 1519 C C . LYS A 1 189 ? -4.465 10.171 20.473 1.00 76.25 189 LYS A C 1
ATOM 1521 O O . LYS A 1 189 ? -3.847 11.225 20.419 1.00 76.25 189 LYS A O 1
ATOM 1526 N N . GLY A 1 190 ? -4.286 9.196 19.580 1.00 73.94 190 GLY A N 1
ATOM 1527 C CA . GLY A 1 190 ? -3.320 9.256 18.477 1.00 73.94 190 GLY A CA 1
ATOM 1528 C C . GLY A 1 190 ? -1.856 9.288 18.925 1.00 73.94 190 GLY A C 1
ATOM 1529 O O . GLY A 1 190 ? -0.984 9.602 18.131 1.00 73.94 190 GLY A O 1
ATOM 1530 N N . THR A 1 191 ? -1.575 8.988 20.196 1.00 77.62 191 THR A N 1
ATOM 1531 C CA . THR A 1 191 ? -0.233 9.084 20.794 1.00 77.62 191 THR A CA 1
ATOM 1532 C C . THR A 1 191 ? 0.693 7.931 20.418 1.00 77.62 191 THR A C 1
ATOM 1534 O O . THR A 1 191 ? 1.882 7.991 20.705 1.00 77.62 191 THR A O 1
ATOM 1537 N N . ALA A 1 192 ? 0.140 6.861 19.850 1.00 82.56 192 ALA A N 1
ATOM 1538 C CA . ALA A 1 192 ? 0.875 5.703 19.368 1.00 82.56 192 ALA A CA 1
ATOM 1539 C C . ALA A 1 192 ? 0.115 5.081 18.193 1.00 82.56 192 ALA A C 1
ATOM 1541 O O . ALA A 1 192 ? -1.121 5.058 18.191 1.00 82.56 192 ALA A O 1
ATOM 1542 N N . GLU A 1 193 ? 0.861 4.558 17.233 1.00 85.38 193 GLU A N 1
ATOM 1543 C CA . GLU A 1 193 ? 0.380 3.768 16.106 1.00 85.38 193 GLU A CA 1
ATOM 1544 C C . GLU A 1 193 ? 1.177 2.463 16.086 1.00 85.38 193 GLU A C 1
ATOM 1546 O O . GLU A 1 193 ? 2.326 2.439 16.512 1.00 85.38 193 GLU A O 1
ATOM 1551 N N . VAL A 1 194 ? 0.526 1.379 15.676 1.00 90.31 194 VAL A N 1
ATOM 1552 C CA . VAL A 1 194 ? 1.177 0.118 15.328 1.00 90.31 194 VAL A CA 1
ATOM 1553 C C . VAL A 1 194 ? 0.822 -0.156 13.876 1.00 90.31 194 VAL A C 1
ATOM 1555 O O . VAL A 1 194 ? -0.370 -0.275 13.549 1.00 90.31 194 VAL A O 1
ATOM 1558 N N . ASP A 1 195 ? 1.843 -0.244 13.022 1.00 91.25 195 ASP A N 1
ATOM 1559 C CA . ASP A 1 195 ? 1.676 -0.310 11.566 1.00 91.25 195 ASP A CA 1
ATOM 1560 C C . ASP A 1 195 ? 0.822 -1.490 11.122 1.00 91.25 195 ASP A C 1
ATOM 1562 O O . ASP A 1 195 ? -0.113 -1.311 10.333 1.00 91.25 195 ASP A O 1
ATOM 1566 N N . PHE A 1 196 ? 1.115 -2.677 11.665 1.00 94.75 196 PHE A N 1
ATOM 1567 C CA . PHE A 1 196 ? 0.339 -3.880 11.418 1.00 94.75 196 PHE A CA 1
ATOM 1568 C C . PHE A 1 196 ? 0.064 -4.682 12.688 1.00 94.75 196 PHE A C 1
ATOM 1570 O O . PHE A 1 196 ? 0.892 -4.806 13.582 1.00 94.75 196 PHE A O 1
ATOM 1577 N N . VAL A 1 197 ? -1.114 -5.289 12.750 1.00 93.81 197 VAL A N 1
ATOM 1578 C CA . VAL A 1 197 ? -1.530 -6.216 13.799 1.00 93.81 197 VAL A CA 1
ATOM 1579 C C . VAL A 1 197 ? -2.263 -7.373 13.141 1.00 93.81 197 VAL A C 1
ATOM 1581 O O . VAL A 1 197 ? -3.185 -7.148 12.361 1.00 93.81 197 VAL A O 1
ATOM 1584 N N . PHE A 1 198 ? -1.902 -8.611 13.451 1.00 93.44 198 PHE A N 1
ATOM 1585 C CA . PHE A 1 198 ? -2.637 -9.784 12.977 1.00 93.44 198 PHE A CA 1
ATOM 1586 C C . PHE A 1 198 ? -2.838 -10.802 14.094 1.00 93.44 198 PHE A C 1
ATOM 1588 O O . PHE A 1 198 ? -2.149 -10.789 15.111 1.00 93.44 198 PHE A O 1
ATOM 1595 N N . GLN A 1 199 ? -3.833 -11.667 13.926 1.00 89.38 199 GLN A N 1
ATOM 1596 C CA . GLN A 1 199 ? -4.098 -12.754 14.859 1.00 89.38 199 GLN A CA 1
ATOM 1597 C C . GLN A 1 199 ? -3.365 -14.000 14.372 1.00 89.38 199 GLN A C 1
ATOM 1599 O O . GLN A 1 199 ? -3.458 -14.336 13.192 1.00 89.38 199 GLN A O 1
ATOM 1604 N N . TRP A 1 200 ? -2.672 -14.683 15.277 1.00 86.69 200 TRP A N 1
ATOM 1605 C CA . TRP A 1 200 ? -2.049 -15.974 15.009 1.00 86.69 200 TRP A CA 1
ATOM 1606 C C . TRP A 1 200 ? -2.340 -16.910 16.175 1.00 86.69 200 TRP A C 1
ATOM 1608 O O . TRP A 1 200 ? -2.013 -16.593 17.319 1.00 86.69 200 TRP A O 1
ATOM 1618 N N . ASP A 1 201 ? -2.992 -18.036 15.893 1.00 85.12 201 ASP A N 1
ATOM 1619 C CA . ASP A 1 201 ? -3.536 -18.940 16.907 1.00 85.12 201 ASP A CA 1
ATOM 1620 C C . ASP A 1 201 ? -4.365 -18.173 17.964 1.00 85.12 201 ASP A C 1
ATOM 1622 O O . ASP A 1 201 ? -5.354 -17.506 17.637 1.00 85.12 201 ASP A O 1
ATOM 1626 N N . ASN A 1 202 ? -3.932 -18.229 19.227 1.00 82.25 202 ASN A N 1
ATOM 1627 C CA . ASN A 1 202 ? -4.554 -17.562 20.374 1.00 82.25 202 ASN A CA 1
ATOM 1628 C C . ASN A 1 202 ? -3.835 -16.258 20.768 1.00 82.25 202 ASN A C 1
ATOM 1630 O O . ASN A 1 202 ? -4.011 -15.771 21.884 1.00 82.25 202 ASN A O 1
ATOM 1634 N N . GLY A 1 203 ? -3.010 -15.704 19.876 1.00 85.12 203 GLY A N 1
ATOM 1635 C CA . GLY A 1 203 ? -2.224 -14.495 20.106 1.00 85.12 203 GLY A CA 1
ATOM 1636 C C . GLY A 1 203 ? -2.566 -13.350 19.155 1.00 85.12 203 GLY A C 1
ATOM 1637 O O . GLY A 1 203 ? -3.058 -13.546 18.041 1.00 85.12 203 GLY A O 1
ATOM 1638 N N . VAL A 1 204 ? -2.271 -12.133 19.609 1.00 88.75 204 VAL A N 1
ATOM 1639 C CA . VAL A 1 204 ? -2.252 -10.927 18.777 1.00 88.75 204 VAL A CA 1
ATOM 1640 C C . VAL A 1 204 ? -0.796 -10.559 18.537 1.00 88.75 204 VAL A C 1
ATOM 1642 O O . VAL A 1 204 ? -0.043 -10.372 19.489 1.00 88.75 204 VAL A O 1
ATOM 1645 N N . ILE A 1 205 ? -0.406 -10.479 17.270 1.00 89.00 205 ILE A N 1
ATOM 1646 C CA . ILE A 1 205 ? 0.958 -10.191 16.843 1.00 89.00 205 ILE A CA 1
ATOM 1647 C C . ILE A 1 205 ? 1.004 -8.767 16.283 1.00 89.00 205 ILE A C 1
ATOM 1649 O O . ILE A 1 205 ? 0.461 -8.521 15.202 1.00 89.00 205 ILE A O 1
ATOM 1653 N N . PRO A 1 206 ? 1.614 -7.817 17.003 1.00 89.81 206 PRO A N 1
ATOM 1654 C CA . PRO A 1 206 ? 1.895 -6.483 16.498 1.00 89.81 206 PRO A CA 1
ATOM 1655 C C . PRO A 1 206 ? 3.207 -6.491 15.707 1.00 89.81 206 PRO A C 1
ATOM 1657 O O . PRO A 1 206 ? 4.157 -7.214 16.023 1.00 89.81 206 PRO A O 1
ATOM 1660 N N . VAL A 1 207 ? 3.260 -5.652 14.687 1.00 87.75 207 VAL A N 1
ATOM 1661 C CA . VAL A 1 207 ? 4.417 -5.468 13.826 1.00 87.75 207 VAL A CA 1
ATOM 1662 C C . VAL A 1 207 ? 4.589 -3.983 13.573 1.00 87.75 207 VAL A C 1
ATOM 1664 O O . VAL A 1 207 ? 3.713 -3.342 12.994 1.00 87.75 207 VAL A O 1
ATOM 1667 N N . GLU A 1 208 ? 5.742 -3.474 13.989 1.00 87.12 208 GLU A N 1
ATOM 1668 C CA . GLU A 1 208 ? 6.184 -2.119 13.689 1.00 87.12 208 GLU A CA 1
ATOM 1669 C C . GLU A 1 208 ? 7.174 -2.156 12.522 1.00 87.12 208 GLU A C 1
ATOM 1671 O O . GLU A 1 208 ? 8.102 -2.977 12.501 1.00 87.12 208 GLU A O 1
ATOM 1676 N N . VAL A 1 209 ? 6.980 -1.273 11.546 1.00 86.19 209 VAL A N 1
ATOM 1677 C CA . VAL A 1 209 ? 7.766 -1.235 10.317 1.00 86.19 209 VAL A CA 1
ATOM 1678 C C . VAL A 1 209 ? 8.689 -0.028 10.341 1.00 86.19 209 VAL A C 1
ATOM 1680 O O . VAL A 1 209 ? 8.277 1.118 10.198 1.00 86.19 209 VAL A O 1
ATOM 1683 N N . LYS A 1 210 ? 9.993 -0.280 10.471 1.00 79.94 210 LYS A N 1
ATOM 1684 C CA . LYS A 1 210 ? 11.001 0.787 10.502 1.00 79.94 210 LYS A CA 1
ATOM 1685 C C . LYS A 1 210 ? 11.821 0.800 9.222 1.00 79.94 210 LYS A C 1
ATOM 1687 O O . LYS A 1 210 ? 12.369 -0.223 8.809 1.00 79.94 210 LYS A O 1
ATOM 1692 N N . ALA A 1 211 ? 11.954 1.989 8.638 1.00 69.75 211 ALA A N 1
ATOM 1693 C CA . ALA A 1 211 ? 12.708 2.227 7.414 1.00 69.75 211 ALA A CA 1
ATOM 1694 C C . ALA A 1 211 ? 13.962 3.090 7.672 1.00 69.75 211 ALA A C 1
ATOM 1696 O O . ALA A 1 211 ? 14.010 4.268 7.318 1.00 69.75 211 ALA A O 1
ATOM 1697 N N . ALA A 1 212 ? 15.014 2.515 8.260 1.00 61.38 212 ALA A N 1
ATOM 1698 C CA . ALA A 1 212 ? 16.280 3.215 8.518 1.00 61.38 212 ALA A CA 1
ATOM 1699 C C . ALA A 1 212 ? 17.230 3.168 7.302 1.00 61.38 212 ALA A C 1
ATOM 1701 O O . ALA A 1 212 ? 16.985 2.464 6.316 1.00 61.38 212 ALA A O 1
ATOM 1702 N N . GLU A 1 213 ? 18.286 3.988 7.288 1.00 52.59 213 GLU A N 1
ATOM 1703 C CA . GLU A 1 213 ? 19.296 3.981 6.217 1.00 52.59 213 GLU A CA 1
ATOM 1704 C C . GLU A 1 213 ? 19.940 2.598 6.071 1.00 52.59 213 GLU A C 1
ATOM 1706 O O . GLU A 1 213 ? 20.721 2.155 6.906 1.00 52.59 213 GLU A O 1
ATOM 1711 N N . GLY A 1 214 ? 19.584 1.905 4.987 1.00 49.38 214 GLY A N 1
ATOM 1712 C CA . GLY A 1 214 ? 20.107 0.576 4.691 1.00 49.38 214 GLY A CA 1
ATOM 1713 C C . GLY A 1 214 ? 19.620 -0.528 5.629 1.00 49.38 214 GLY A C 1
ATOM 1714 O O . GLY A 1 214 ? 20.233 -1.587 5.650 1.00 49.38 214 GLY A O 1
ATOM 1715 N N . GLU A 1 215 ? 18.551 -0.324 6.400 1.00 47.81 215 GLU A N 1
ATOM 1716 C CA . GLU A 1 215 ? 17.988 -1.370 7.255 1.00 47.81 215 GLU A CA 1
ATOM 1717 C C . GLU A 1 215 ? 16.460 -1.263 7.290 1.00 47.81 215 GLU A C 1
ATOM 1719 O O . GLU A 1 215 ? 15.896 -0.230 7.655 1.00 47.81 215 GLU A O 1
ATOM 1724 N N . MET A 1 216 ? 15.792 -2.346 6.895 1.00 46.47 216 MET A N 1
ATOM 1725 C CA . MET A 1 216 ? 14.394 -2.581 7.231 1.00 46.47 216 MET A CA 1
ATOM 1726 C C . MET A 1 216 ? 14.379 -3.420 8.498 1.00 46.47 216 MET A C 1
ATOM 1728 O O . MET A 1 216 ? 14.957 -4.506 8.517 1.00 46.47 216 MET A O 1
ATOM 1732 N N . PHE A 1 217 ? 13.701 -2.935 9.531 1.00 48.09 217 PHE A N 1
ATOM 1733 C CA . PHE A 1 217 ? 13.428 -3.739 10.712 1.00 48.09 217 PHE A CA 1
ATOM 1734 C C . PHE A 1 217 ? 11.935 -4.021 10.772 1.00 48.09 217 PHE A C 1
ATOM 1736 O O . PHE A 1 217 ? 11.121 -3.097 10.777 1.00 48.09 217 PHE A O 1
ATOM 1743 N N . ILE A 1 218 ? 11.602 -5.307 10.821 1.00 50.12 218 ILE A N 1
ATOM 1744 C CA . ILE A 1 218 ? 10.318 -5.780 11.322 1.00 50.12 218 ILE A CA 1
ATOM 1745 C C . ILE A 1 218 ? 10.540 -5.977 12.818 1.00 50.12 218 ILE A C 1
ATOM 1747 O O . ILE A 1 218 ? 11.219 -6.920 13.234 1.00 50.12 218 ILE A O 1
ATOM 1751 N N . ASP A 1 219 ? 10.048 -5.036 13.614 1.00 45.53 219 ASP A N 1
ATOM 1752 C CA . ASP A 1 219 ? 10.108 -5.131 15.068 1.00 45.53 219 ASP A CA 1
ATOM 1753 C C . ASP A 1 219 ? 8.820 -5.818 15.533 1.00 45.53 219 ASP A C 1
ATOM 1755 O O . ASP A 1 219 ? 7.730 -5.237 15.506 1.00 45.53 219 ASP A O 1
ATOM 1759 N N . LEU A 1 220 ? 8.923 -7.105 15.882 1.00 46.03 220 LEU A N 1
ATOM 1760 C CA . LEU A 1 220 ? 7.822 -7.819 16.518 1.00 46.03 220 LEU A CA 1
ATOM 1761 C C . LEU A 1 220 ? 7.823 -7.465 18.002 1.00 46.03 220 LEU A C 1
ATOM 1763 O O . LEU A 1 220 ? 8.540 -8.065 18.812 1.00 46.03 220 LEU A O 1
ATOM 1767 N N . HIS A 1 221 ? 6.985 -6.497 18.360 1.00 40.31 221 HIS A N 1
ATOM 1768 C CA . HIS A 1 221 ? 6.721 -6.158 19.750 1.00 40.31 221 HIS A CA 1
ATOM 1769 C C . HIS A 1 221 ? 5.876 -7.250 20.417 1.00 40.31 221 HIS A C 1
ATOM 1771 O O . HIS A 1 221 ? 4.677 -7.107 20.605 1.00 40.31 221 HIS A O 1
ATOM 1777 N N . THR A 1 222 ? 6.477 -8.331 20.896 1.00 33.38 222 THR A N 1
ATOM 1778 C CA . THR A 1 222 ? 5.750 -9.338 21.699 1.00 33.38 222 THR A CA 1
ATOM 1779 C C . THR A 1 222 ? 5.188 -8.799 23.028 1.00 33.38 222 THR A C 1
ATOM 1781 O O . THR A 1 222 ? 4.486 -9.523 23.725 1.00 33.38 222 THR A O 1
ATOM 1784 N N . ASN A 1 223 ? 5.442 -7.529 23.371 1.00 34.47 223 ASN A N 1
ATOM 1785 C CA . ASN A 1 223 ? 4.953 -6.862 24.582 1.00 34.47 223 ASN A CA 1
ATOM 1786 C C . ASN A 1 223 ? 3.641 -6.073 24.405 1.00 34.47 223 ASN A C 1
ATOM 1788 O O . ASN A 1 223 ? 3.223 -5.372 25.327 1.00 34.47 223 ASN A O 1
ATOM 1792 N N . PHE A 1 224 ? 2.960 -6.158 23.261 1.00 39.66 224 PHE A N 1
ATOM 1793 C CA . PHE A 1 224 ? 1.712 -5.414 23.045 1.00 39.66 224 PHE A CA 1
ATOM 1794 C C . PHE A 1 224 ? 0.483 -6.191 23.547 1.00 39.66 224 PHE A C 1
ATOM 1796 O O . PHE A 1 224 ? -0.364 -6.595 22.765 1.00 39.66 224 PHE A O 1
ATOM 1803 N N . ILE A 1 225 ? 0.438 -6.414 24.866 1.00 36.50 225 ILE A N 1
ATOM 1804 C CA . ILE A 1 225 ? -0.721 -6.404 25.780 1.00 36.50 225 ILE A CA 1
ATOM 1805 C C . ILE A 1 225 ? -0.104 -6.406 27.188 1.00 36.50 225 ILE A C 1
ATOM 1807 O O . ILE A 1 225 ? 0.422 -7.413 27.651 1.00 36.50 225 ILE A O 1
ATOM 1811 N N . ALA A 1 226 ? -0.177 -5.277 27.886 1.00 34.28 226 ALA A N 1
ATOM 1812 C CA . ALA A 1 226 ? 0.074 -5.224 29.320 1.00 34.28 226 ALA A CA 1
ATOM 1813 C C . ALA A 1 226 ? -0.912 -4.259 29.975 1.00 34.28 226 ALA A C 1
ATOM 1815 O O . ALA A 1 226 ? -0.518 -3.233 30.506 1.00 34.28 226 ALA A O 1
ATOM 1816 N N . GLU A 1 227 ? -2.199 -4.609 29.966 1.00 35.06 227 GLU A N 1
ATOM 1817 C CA . GLU A 1 227 ? -3.067 -4.267 31.093 1.00 35.06 227 GLU A CA 1
ATOM 1818 C C . GLU A 1 227 ? -3.961 -5.466 31.426 1.00 35.06 227 GLU A C 1
ATOM 1820 O O . GLU A 1 227 ? -4.906 -5.789 30.708 1.00 35.06 227 GLU A O 1
ATOM 1825 N N . LYS A 1 228 ? -3.627 -6.081 32.570 1.00 31.94 228 LYS A N 1
ATOM 1826 C CA . LYS A 1 228 ? -4.264 -7.208 33.274 1.00 31.94 228 LYS A CA 1
ATOM 1827 C C . LYS A 1 228 ? -3.882 -8.627 32.829 1.00 31.94 228 LYS A C 1
ATOM 1829 O O . LYS A 1 228 ? -4.635 -9.295 32.135 1.00 31.94 228 LYS A O 1
ATOM 1834 N N . GLY A 1 229 ? -2.791 -9.111 33.430 1.00 30.98 229 GLY A N 1
ATOM 1835 C CA . GLY A 1 229 ? -2.6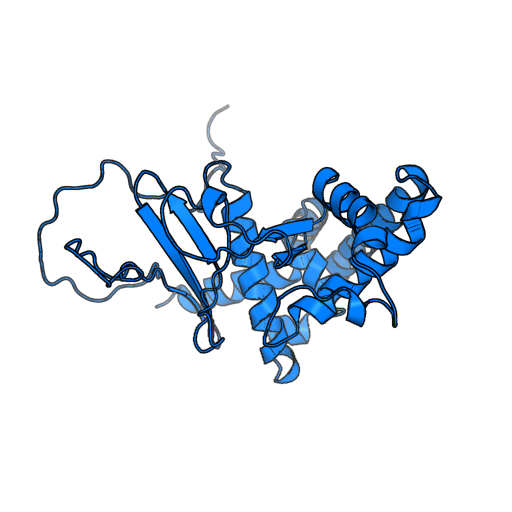62 -10.511 33.852 1.00 30.98 229 GLY A CA 1
ATOM 1836 C C . GLY A 1 229 ? -1.864 -11.406 32.911 1.00 30.98 229 GLY A C 1
ATOM 1837 O O . GLY A 1 229 ? -2.416 -11.942 31.964 1.00 30.98 229 GLY A O 1
ATOM 1838 N N . GLU A 1 230 ? -0.577 -11.549 33.237 1.00 32.81 230 GLU A N 1
ATOM 1839 C CA . GLU A 1 230 ? 0.338 -12.651 32.893 1.00 32.81 230 GLU A CA 1
ATOM 1840 C C . GLU A 1 230 ? 0.278 -13.246 31.481 1.00 32.81 230 GLU A C 1
ATOM 1842 O O . GLU A 1 230 ? -0.406 -14.232 31.276 1.00 32.81 230 GLU A O 1
ATOM 1847 N N . TYR A 1 231 ? 1.151 -12.768 30.584 1.00 30.48 231 TYR A N 1
ATOM 1848 C CA . TYR A 1 231 ? 2.000 -13.614 29.729 1.00 30.48 231 TYR A CA 1
ATOM 1849 C C . TYR A 1 231 ? 3.288 -12.841 29.391 1.00 30.48 231 TYR A C 1
ATOM 1851 O O . TYR A 1 231 ? 3.243 -11.674 29.016 1.00 30.48 231 TYR A O 1
ATOM 1859 N N . SER A 1 232 ? 4.447 -13.483 29.565 1.00 29.67 232 SER A N 1
ATOM 1860 C CA . SER A 1 232 ? 5.778 -12.942 29.252 1.00 29.67 232 SER A CA 1
ATOM 1861 C C . SER A 1 232 ? 6.303 -13.590 27.974 1.00 29.67 232 SER A C 1
ATOM 1863 O O . SER A 1 232 ? 6.396 -14.817 27.921 1.00 29.67 232 SER A O 1
ATOM 1865 N N . ALA A 1 233 ? 6.681 -12.801 26.962 1.00 31.94 233 ALA A N 1
ATOM 1866 C CA . ALA A 1 233 ? 7.520 -13.285 25.865 1.00 31.94 233 ALA A CA 1
ATOM 1867 C C . ALA A 1 233 ? 8.323 -12.156 25.190 1.00 31.94 233 ALA A C 1
ATOM 1869 O O . ALA A 1 233 ? 7.823 -11.065 24.936 1.00 31.94 233 ALA A O 1
ATOM 1870 N N . LYS A 1 234 ? 9.597 -12.460 24.915 1.00 31.78 234 LYS A N 1
ATOM 1871 C CA . LYS A 1 234 ? 10.681 -11.582 24.435 1.00 31.78 234 LYS A CA 1
ATOM 1872 C C . LYS A 1 234 ? 10.520 -11.114 22.983 1.00 31.78 234 LYS A C 1
ATOM 1874 O O . LYS A 1 234 ? 10.115 -11.909 22.140 1.00 31.78 234 LYS A O 1
ATOM 1879 N N . ASN A 1 235 ? 10.982 -9.883 22.718 1.00 31.17 235 ASN A N 1
ATOM 1880 C CA . ASN A 1 235 ? 11.145 -9.283 21.387 1.00 31.17 235 ASN A CA 1
ATOM 1881 C C . ASN A 1 235 ? 11.762 -10.284 20.399 1.00 31.17 235 ASN A C 1
ATOM 1883 O O . ASN A 1 235 ? 12.839 -10.828 20.660 1.00 31.17 235 ASN A O 1
ATOM 1887 N N . ILE A 1 236 ? 11.117 -10.480 19.250 1.00 32.59 236 ILE A N 1
ATOM 1888 C CA . ILE A 1 236 ? 11.696 -11.222 18.129 1.00 32.59 236 ILE A CA 1
ATOM 1889 C C . ILE A 1 236 ? 12.077 -10.194 17.063 1.00 32.59 236 ILE A C 1
ATOM 1891 O O . ILE A 1 236 ? 11.290 -9.862 16.187 1.00 32.59 236 ILE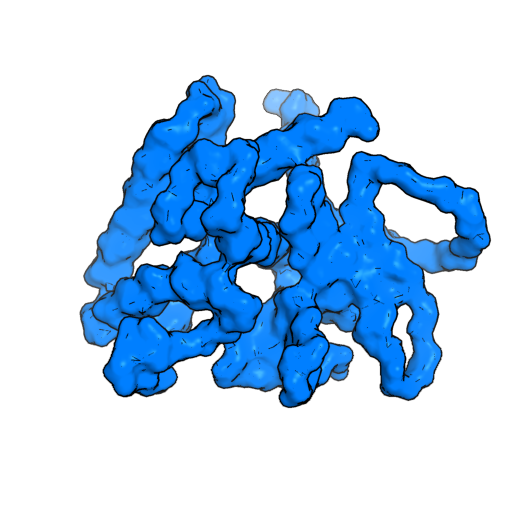 A O 1
ATOM 1895 N N . CYS A 1 237 ? 13.305 -9.686 17.130 1.00 32.28 237 CYS A N 1
ATOM 1896 C CA . CYS A 1 237 ? 13.894 -8.968 16.004 1.00 32.28 237 CYS A CA 1
ATOM 1897 C C . CYS A 1 237 ? 14.431 -10.011 15.022 1.00 32.28 237 CYS A C 1
ATOM 1899 O O . CYS A 1 237 ? 15.470 -10.627 15.277 1.00 32.28 237 CYS A O 1
ATOM 1901 N N . THR A 1 238 ? 13.749 -10.247 13.904 1.00 31.34 238 THR A N 1
ATOM 1902 C CA . THR A 1 238 ? 14.313 -11.090 12.845 1.00 31.34 238 THR A CA 1
ATOM 1903 C C . THR A 1 238 ? 15.313 -10.270 12.036 1.00 31.34 238 THR A C 1
ATOM 1905 O O . THR A 1 238 ? 14.933 -9.582 11.095 1.00 31.34 238 THR A O 1
ATOM 1908 N N . ASN A 1 239 ? 16.595 -10.346 12.401 1.00 31.30 239 ASN A N 1
ATOM 1909 C CA . ASN A 1 239 ? 17.703 -9.864 11.577 1.00 31.30 239 ASN A CA 1
ATOM 1910 C C . ASN A 1 239 ? 18.618 -11.022 11.171 1.00 31.30 239 ASN A C 1
ATOM 1912 O O . ASN A 1 239 ? 18.969 -11.877 11.985 1.00 31.30 239 ASN A O 1
ATOM 1916 N N . SER A 1 240 ? 19.093 -10.996 9.927 1.00 34.62 240 SER A N 1
ATOM 1917 C CA . SER A 1 240 ? 20.144 -11.876 9.418 1.00 34.62 240 SER A CA 1
ATOM 1918 C C . SER A 1 240 ? 21.540 -11.405 9.866 1.00 34.62 240 SER A C 1
ATOM 1920 O O . SER A 1 240 ? 22.357 -11.063 9.018 1.00 34.62 240 SER A O 1
ATOM 1922 N N . SER A 1 241 ? 21.810 -11.325 11.178 1.00 30.70 241 SER A N 1
ATOM 1923 C CA . SER A 1 241 ? 23.152 -11.510 11.779 1.00 30.70 241 SER A CA 1
ATOM 1924 C C . SER A 1 241 ? 23.205 -11.128 13.270 1.00 30.70 241 SER A C 1
ATOM 1926 O O . SER A 1 241 ? 23.212 -9.945 13.590 1.00 30.70 241 SER A O 1
ATOM 1928 N N . ASN A 1 242 ? 23.281 -12.166 14.115 1.00 28.73 242 ASN A N 1
ATOM 1929 C CA . ASN A 1 242 ? 23.780 -12.329 15.497 1.00 28.73 242 ASN A CA 1
ATOM 1930 C C . ASN A 1 242 ? 23.841 -11.158 16.502 1.00 28.73 242 ASN A C 1
ATOM 1932 O O . ASN A 1 242 ? 24.557 -10.188 16.288 1.00 28.73 242 ASN A O 1
ATOM 1936 N N . TYR A 1 243 ? 23.310 -11.429 17.707 1.00 30.12 243 TYR A N 1
ATOM 1937 C CA . TYR A 1 243 ? 23.858 -11.017 19.016 1.00 30.12 243 TYR A CA 1
ATOM 1938 C C . TYR A 1 243 ? 23.765 -12.193 20.027 1.00 30.12 243 TYR A C 1
ATOM 1940 O O . TYR A 1 243 ? 23.016 -13.140 19.773 1.00 30.12 243 TYR A O 1
ATOM 1948 N N . PRO A 1 244 ? 24.577 -12.204 21.108 1.00 28.19 244 PRO A N 1
ATOM 1949 C CA . PRO A 1 244 ? 24.980 -13.403 21.831 1.00 28.19 244 PRO A CA 1
ATOM 1950 C C . PRO A 1 244 ? 23.879 -13.973 22.726 1.00 28.19 244 PRO A C 1
ATOM 1952 O O . PRO A 1 244 ? 23.095 -13.264 23.352 1.00 28.19 244 PRO A O 1
ATOM 1955 N N . SER A 1 245 ? 23.887 -15.297 22.798 1.00 31.31 245 SER A N 1
ATOM 1956 C CA . SER A 1 245 ? 23.111 -16.126 23.705 1.00 31.31 245 SER A CA 1
ATOM 1957 C C . SER A 1 245 ? 23.499 -15.886 25.166 1.00 31.31 245 SER A C 1
ATOM 1959 O O . SER A 1 245 ? 24.626 -16.180 25.559 1.00 31.31 245 SER A O 1
ATOM 1961 N N . SER A 1 246 ? 22.538 -15.471 25.990 1.00 24.05 246 SER A N 1
ATOM 1962 C CA . SER A 1 246 ? 22.470 -15.902 27.387 1.00 24.05 246 SER A CA 1
ATOM 1963 C C . SER A 1 246 ? 21.120 -16.585 27.625 1.00 24.05 246 SER A C 1
ATOM 1965 O O . SER A 1 246 ? 20.050 -16.084 27.267 1.00 24.05 246 SER A O 1
ATOM 1967 N N . GLU A 1 247 ? 21.227 -17.826 28.095 1.00 25.36 247 GLU A N 1
ATOM 1968 C CA . GLU A 1 247 ? 20.194 -18.855 28.163 1.00 25.36 247 GLU A CA 1
ATOM 1969 C C . GLU A 1 247 ? 18.941 -18.404 28.910 1.00 25.36 247 GLU A C 1
ATOM 1971 O O . GLU A 1 247 ? 19.045 -17.878 30.005 1.00 25.36 247 GLU A O 1
ATOM 1976 N N . PHE A 1 248 ? 17.759 -18.724 28.377 1.00 23.23 248 PHE A N 1
ATOM 1977 C CA . PHE A 1 248 ? 16.655 -19.232 29.196 1.00 23.23 248 PHE A CA 1
ATOM 1978 C C . PHE A 1 248 ? 15.794 -20.167 28.339 1.00 23.23 248 PHE A C 1
ATOM 1980 O O . PHE A 1 248 ? 15.301 -19.800 27.272 1.00 23.23 248 PHE A O 1
ATOM 1987 N N . ARG A 1 249 ? 15.689 -21.409 28.811 1.00 22.38 249 ARG A N 1
ATOM 1988 C CA . ARG A 1 249 ? 15.005 -22.548 28.196 1.00 22.38 249 ARG A CA 1
ATOM 1989 C C . ARG A 1 249 ? 13.491 -22.308 28.179 1.00 22.38 249 ARG A C 1
ATOM 1991 O O . ARG A 1 249 ? 12.865 -22.312 29.231 1.00 22.38 249 ARG A O 1
ATOM 1998 N N . LEU A 1 250 ? 12.909 -22.160 26.989 1.00 25.00 250 LEU A N 1
ATOM 1999 C CA . LEU A 1 250 ? 11.465 -22.271 26.763 1.00 25.00 250 LEU A CA 1
ATOM 2000 C C . LEU A 1 250 ? 11.185 -23.564 25.993 1.00 25.00 250 LEU A C 1
ATOM 2002 O O . LEU A 1 250 ? 11.863 -23.876 25.010 1.00 25.00 250 LEU A O 1
ATOM 2006 N N . GLN A 1 251 ? 10.202 -24.331 26.467 1.00 23.17 251 GLN A N 1
ATOM 2007 C CA . GLN A 1 251 ? 9.609 -25.421 25.698 1.00 23.17 251 GLN A CA 1
ATOM 2008 C C . GLN A 1 251 ? 9.105 -24.862 24.365 1.00 23.17 251 GLN A C 1
ATOM 2010 O O . GLN A 1 251 ? 8.447 -23.826 24.305 1.00 23.17 251 GLN A O 1
ATOM 2015 N N . ARG A 1 252 ? 9.519 -25.536 23.294 1.00 22.42 252 ARG A N 1
ATOM 2016 C CA . ARG A 1 252 ? 9.369 -25.113 21.903 1.00 22.42 252 ARG A CA 1
ATOM 2017 C C . ARG A 1 252 ? 7.883 -24.929 21.550 1.00 22.42 252 ARG A C 1
ATOM 2019 O O . ARG A 1 252 ? 7.119 -25.862 21.789 1.00 22.42 252 ARG A O 1
ATOM 2026 N N . PRO A 1 253 ? 7.472 -23.832 20.890 1.00 28.52 253 PRO A N 1
ATOM 2027 C CA . PRO A 1 253 ? 6.316 -23.903 20.008 1.00 28.52 253 PRO A CA 1
ATOM 2028 C C . PRO A 1 253 ? 6.643 -24.882 18.870 1.00 28.52 253 PRO A C 1
ATOM 2030 O O . PRO A 1 253 ? 7.762 -24.899 18.351 1.00 28.52 253 PRO A O 1
ATOM 2033 N N . HIS A 1 254 ? 5.690 -25.744 18.519 1.00 27.72 254 HIS A N 1
ATOM 2034 C CA . HIS A 1 254 ? 5.907 -26.899 17.640 1.00 27.72 254 HIS A CA 1
ATOM 2035 C C . HIS A 1 254 ? 6.243 -26.572 16.169 1.00 27.72 254 HIS A C 1
ATOM 2037 O O . HIS A 1 254 ? 6.505 -27.499 15.407 1.00 27.72 254 HIS A O 1
ATOM 2043 N N . ALA A 1 255 ? 6.322 -25.302 15.762 1.00 24.98 255 ALA A N 1
ATOM 2044 C CA . ALA A 1 255 ? 6.875 -24.909 14.467 1.00 24.98 255 ALA A CA 1
ATOM 2045 C C . ALA A 1 255 ? 7.312 -23.427 14.463 1.00 24.98 255 ALA A C 1
ATOM 2047 O O . ALA A 1 255 ? 6.607 -22.589 15.024 1.00 24.98 255 ALA A O 1
ATOM 2048 N N . PRO A 1 256 ? 8.446 -23.067 13.832 1.00 27.61 256 PRO A N 1
ATOM 2049 C CA . PRO A 1 256 ? 8.782 -21.672 13.561 1.00 27.61 256 PRO A CA 1
ATOM 2050 C C . PRO A 1 256 ? 7.831 -21.083 12.506 1.00 27.61 256 PRO A C 1
ATOM 2052 O O . PRO A 1 256 ? 7.558 -21.725 11.490 1.00 27.61 256 PRO A O 1
ATOM 2055 N N . ILE A 1 257 ? 7.378 -19.841 12.712 1.00 33.97 257 ILE A N 1
ATOM 2056 C CA . ILE A 1 257 ? 6.702 -19.043 11.679 1.00 33.97 257 ILE A CA 1
ATOM 2057 C C . ILE A 1 257 ? 7.730 -18.781 10.569 1.00 33.97 257 ILE A C 1
ATOM 2059 O O . ILE A 1 257 ? 8.600 -17.920 10.699 1.00 33.97 257 ILE A O 1
ATOM 2063 N N . ARG A 1 258 ? 7.674 -19.558 9.482 1.00 26.17 258 ARG A N 1
ATOM 2064 C CA . ARG A 1 258 ? 8.416 -19.260 8.253 1.00 26.17 258 ARG A CA 1
ATOM 2065 C C . ARG A 1 258 ? 7.679 -18.140 7.521 1.00 26.17 258 ARG A C 1
ATOM 2067 O O . ARG A 1 258 ? 6.758 -18.401 6.755 1.00 26.17 258 ARG A O 1
ATOM 2074 N N . LEU A 1 259 ? 8.097 -16.895 7.741 1.00 33.38 259 LEU A N 1
ATOM 2075 C CA . LEU A 1 259 ? 7.914 -15.851 6.731 1.00 33.38 259 LEU A CA 1
ATOM 2076 C C . LEU A 1 259 ? 8.675 -16.333 5.490 1.00 33.38 259 LEU A C 1
ATOM 2078 O O . LEU A 1 259 ? 9.859 -16.655 5.594 1.00 33.38 259 LEU A O 1
ATOM 2082 N N . GLY A 1 260 ? 7.969 -16.521 4.375 1.00 25.95 260 GLY A N 1
ATOM 2083 C CA . GLY A 1 260 ? 8.489 -17.192 3.186 1.00 25.95 260 GLY A CA 1
ATOM 2084 C C . GLY A 1 260 ? 9.783 -16.554 2.686 1.00 25.95 260 GLY A C 1
ATOM 2085 O O . GLY A 1 260 ? 9.762 -15.523 2.027 1.00 25.95 260 GLY A O 1
ATOM 2086 N N . ALA A 1 261 ? 10.915 -17.189 2.978 1.00 26.22 261 ALA A N 1
ATOM 2087 C CA . ALA A 1 261 ? 12.118 -17.003 2.192 1.00 26.22 261 ALA A CA 1
ATOM 2088 C C . ALA A 1 261 ? 11.869 -17.675 0.838 1.00 26.22 261 ALA A C 1
ATOM 2090 O O . ALA A 1 261 ? 11.454 -18.834 0.789 1.00 26.22 261 ALA A O 1
ATOM 2091 N N . PHE A 1 262 ? 12.101 -16.947 -0.254 1.00 29.25 262 PHE A N 1
ATOM 2092 C CA . PHE A 1 262 ? 12.165 -17.518 -1.595 1.00 29.25 262 PHE A CA 1
ATOM 2093 C C . PHE A 1 262 ? 13.193 -18.658 -1.609 1.00 29.25 262 PHE A C 1
ATOM 2095 O O . PHE A 1 262 ? 14.397 -18.424 -1.659 1.00 29.25 262 PHE A O 1
ATOM 2102 N N . SER A 1 263 ? 12.721 -19.901 -1.550 1.00 29.03 263 SER A N 1
ATOM 2103 C CA . SER A 1 263 ? 13.528 -21.085 -1.831 1.00 29.03 263 SER A CA 1
ATOM 2104 C C . SER A 1 263 ? 12.634 -22.222 -2.320 1.00 29.03 263 SER A C 1
ATOM 2106 O O . SER A 1 263 ? 12.318 -23.133 -1.565 1.00 29.03 263 SER A O 1
ATOM 2108 N N . HIS A 1 264 ? 12.221 -22.156 -3.584 1.00 24.66 264 HIS A N 1
ATOM 2109 C CA . HIS A 1 264 ? 11.914 -23.344 -4.382 1.00 24.66 264 HIS A CA 1
ATOM 2110 C C . HIS A 1 264 ? 12.250 -23.057 -5.849 1.00 24.66 264 HIS A C 1
ATOM 2112 O O . HIS A 1 264 ? 11.390 -22.790 -6.679 1.00 24.66 264 HIS A O 1
ATOM 2118 N N . LEU A 1 265 ? 13.549 -23.090 -6.142 1.00 25.16 265 LEU A N 1
ATOM 2119 C CA . LEU A 1 265 ? 14.070 -23.554 -7.423 1.00 25.16 265 LEU A CA 1
ATOM 2120 C C . LEU A 1 265 ? 14.838 -24.829 -7.087 1.00 25.16 265 LEU A C 1
ATOM 2122 O O . LEU A 1 265 ? 16.023 -24.787 -6.772 1.00 25.16 265 LEU A O 1
ATOM 2126 N N . ASP A 1 266 ? 14.108 -25.939 -7.047 1.00 25.16 266 ASP A N 1
ATOM 2127 C CA . ASP A 1 266 ? 14.700 -27.271 -7.017 1.00 25.16 266 ASP A CA 1
ATOM 2128 C C . ASP A 1 266 ? 14.887 -27.692 -8.479 1.00 25.16 266 ASP A C 1
ATOM 2130 O O . ASP A 1 266 ? 13.997 -28.251 -9.115 1.00 25.16 266 ASP A O 1
ATOM 2134 N N . LEU A 1 267 ? 16.015 -27.279 -9.063 1.00 32.41 267 LEU A N 1
ATOM 2135 C CA . LEU A 1 267 ? 16.497 -27.784 -10.347 1.00 32.41 267 LEU A CA 1
ATOM 2136 C C . LEU A 1 267 ? 17.438 -28.959 -10.072 1.00 32.41 267 LEU A C 1
ATOM 2138 O O . LEU A 1 267 ? 18.646 -28.861 -10.271 1.00 32.41 267 LEU A O 1
ATOM 2142 N N . SER A 1 268 ? 16.874 -30.069 -9.610 1.00 30.20 268 SER A N 1
ATOM 2143 C CA . SER A 1 268 ? 17.451 -31.399 -9.795 1.00 30.20 268 SER A CA 1
ATOM 2144 C C . SER A 1 268 ? 16.399 -32.463 -9.501 1.00 30.20 268 SER A C 1
ATOM 2146 O O . SER A 1 268 ? 16.243 -32.871 -8.360 1.00 30.20 268 SER A O 1
ATOM 2148 N N . GLU A 1 269 ? 15.669 -32.889 -10.533 1.00 29.48 269 GLU A N 1
ATOM 2149 C CA . GLU A 1 269 ? 15.494 -34.300 -10.904 1.00 29.48 269 GLU A CA 1
ATOM 2150 C C . GLU A 1 269 ? 14.470 -34.431 -12.048 1.00 29.48 269 GLU A C 1
ATOM 2152 O O . GLU A 1 269 ? 13.287 -34.146 -11.874 1.00 29.48 269 GLU A O 1
ATOM 2157 N N . ARG A 1 270 ? 14.974 -34.974 -13.169 1.00 31.70 270 ARG A N 1
ATOM 2158 C CA . ARG A 1 270 ? 14.326 -35.400 -14.430 1.00 31.70 270 ARG A CA 1
ATOM 2159 C C . ARG A 1 270 ? 14.184 -34.366 -15.543 1.00 31.70 270 ARG A C 1
ATOM 2161 O O . ARG A 1 270 ? 13.343 -33.453 -15.440 1.00 31.70 270 ARG A O 1
#

Radius of gyration: 20.15 Å; chains: 1; bounding box: 51×54×54 Å

Foldseek 3Di:
DVCLLVVLLVVLVCLQQKDDPVSVVVCVVPVDSVVSLVVLVVVVVVVLVVLCVPPDNLCSVLLVLVVLCQLVLLLDPDNKDDQCVSDPPGDPVSNPSSVVVCVVVLQKDKAFEFADLAPPSVVRTDPRTTGMEGLISNSSCSSNVHDSCCSNVPDPVCPSVLQSSQLNVVVNLQVVDPQWRWHWYADPVNPDIFSTWTDDDRDIWTWHWDRDDSDTWGWTPPPPDPDDDDDDDDIDTDDPDDDDDDDDDDDDDPDDPPSDDPDPPPPDDD

Organism: NCBI:txid412755

Sequence (270 aa):
TTFKMKFVDALKQYYFVGGMPEAVAAFAVRSDYSEVRSIHNNILAAYEQDFSKHAPQRIVPRIRLLWNSIPSQLAKEQKKFIYGLIKTGARTREYELALAWLIDCGLIHKVQHISKPSIPLAAYINAGSFKLFLVDVGLLATLSQLDSKSILQGNTIFQEFKGALTEQFVLQQFVCNQQIRPYYWTAVKGTAEVDFVFQWDNGVIPVEVKAAEGEMFIDLHTNFIAEKGEYSAKNICTNSSNYPSSEFRLQRPHAPIRLGAFSHLDLSER

pLDDT: mean 77.27, std 24.87, range [22.38, 98.31]

InterPro domains:
  IPR025420 Domain of unknown function DUF4143 [PF13635] (48-211)